Protein AF-R7V409-F1 (afdb_monomer_lite)

pLDDT: mean 75.21, std 16.92, range [37.06, 95.12]

Sequence (221 aa):
TASGPLRWECERHLTDHPLLGWDEIEDHLLKAFISTDHQDRLKEDLRRVRQKTHETLLSYNRRFREMARDAFPFPRNQEQERELITLYGKGLAKNEVAKKLASRGWPQDLEAALRATETMEASKTVYDRFDRHEAMEIGEMTRQPQPQQPSQPSLDIQRLHSHVAKLEAKLDRMQRPPPSSRKCFNCGREGHLARNCRELNRRQVHAPRAGSVNQVHNSKN

InterPro domains:
  IPR001878 Zinc finger, CCHC-type [PF00098] (182-198)
  IPR001878 Zinc finger, CCHC-type [PS50158] (182-199)
  IPR001878 Zinc finger, CCHC-type [SM00343] (183-199)
  IPR005162 Retrotransposon-derived protein PEG10, N-terminal capsid-like domain [PF03732] (22-93)
  IPR036875 Zinc finger, CCHC-type superfamily [SSF57756] (174-203)

Structure (mmCIF, N/CA/C/O backbone):
data_AF-R7V409-F1
#
_entry.id   AF-R7V409-F1
#
loop_
_atom_site.group_PDB
_atom_site.id
_atom_site.type_symbol
_atom_site.label_atom_id
_atom_site.label_alt_id
_atom_site.label_comp_id
_atom_site.label_asym_id
_atom_site.label_entity_id
_atom_site.label_seq_id
_atom_site.pdbx_PDB_ins_code
_atom_site.Cartn_x
_atom_site.Cartn_y
_atom_site.Cartn_z
_atom_site.occupancy
_atom_site.B_iso_or_equiv
_atom_site.auth_seq_id
_atom_site.auth_comp_id
_atom_site.auth_asym_id
_atom_site.auth_atom_id
_atom_site.pdbx_PDB_model_num
ATOM 1 N N . THR A 1 1 ? 38.779 -0.346 -16.136 1.00 47.31 1 THR A N 1
ATOM 2 C CA . THR A 1 1 ? 38.663 -1.043 -17.436 1.00 47.31 1 THR A CA 1
ATOM 3 C C . THR A 1 1 ? 37.506 -2.018 -17.354 1.00 47.31 1 THR A C 1
ATOM 5 O O . THR A 1 1 ? 37.694 -3.156 -16.952 1.00 47.31 1 THR A O 1
ATOM 8 N N . ALA A 1 2 ? 36.284 -1.567 -17.641 1.00 44.62 2 ALA A N 1
ATOM 9 C CA . ALA A 1 2 ? 35.158 -2.485 -17.778 1.00 44.62 2 ALA A CA 1
ATOM 10 C C . ALA A 1 2 ? 35.233 -3.077 -19.193 1.00 44.62 2 ALA A C 1
ATOM 12 O O . ALA A 1 2 ? 35.101 -2.353 -20.175 1.00 44.62 2 ALA A O 1
ATOM 13 N N . SER A 1 3 ? 35.561 -4.359 -19.309 1.00 59.62 3 SER A N 1
ATOM 14 C CA . SER A 1 3 ? 35.439 -5.119 -20.554 1.00 59.62 3 SER A CA 1
ATOM 15 C C . SER A 1 3 ? 34.355 -6.155 -20.311 1.00 59.62 3 SER A C 1
ATOM 17 O O . SER A 1 3 ? 34.492 -6.969 -19.400 1.00 59.62 3 SER A O 1
ATOM 19 N N . GLY A 1 4 ? 33.248 -6.075 -21.044 1.00 78.88 4 GLY A N 1
ATOM 20 C CA . GLY A 1 4 ? 32.127 -6.985 -20.853 1.00 78.88 4 GLY A CA 1
ATOM 21 C C . GLY A 1 4 ? 30.934 -6.686 -21.764 1.00 78.88 4 GLY A C 1
ATOM 22 O O . GLY A 1 4 ? 30.942 -5.665 -22.456 1.00 78.88 4 GLY A O 1
ATOM 23 N N . PRO A 1 5 ? 29.905 -7.555 -21.744 1.00 79.94 5 PRO A N 1
ATOM 24 C CA . PRO A 1 5 ? 28.712 -7.451 -22.591 1.00 79.94 5 PRO A CA 1
ATOM 25 C C . PRO A 1 5 ? 27.993 -6.105 -22.462 1.00 79.94 5 PRO A C 1
ATOM 27 O O . PRO A 1 5 ? 27.561 -5.543 -23.459 1.00 79.94 5 PRO A O 1
ATOM 30 N N . LEU A 1 6 ? 27.952 -5.551 -21.244 1.00 81.00 6 LEU A N 1
ATOM 31 C CA . LEU A 1 6 ? 27.378 -4.233 -20.967 1.00 81.00 6 LEU A CA 1
ATOM 32 C C . LEU A 1 6 ? 28.040 -3.131 -21.801 1.00 81.00 6 LEU A C 1
ATOM 34 O O . LEU A 1 6 ? 27.359 -2.307 -22.394 1.00 81.00 6 LEU A O 1
ATOM 38 N N . ARG A 1 7 ? 29.375 -3.131 -21.874 1.00 82.31 7 ARG A N 1
ATOM 39 C CA . ARG A 1 7 ? 30.121 -2.111 -22.615 1.00 82.31 7 ARG A CA 1
ATOM 40 C C . ARG A 1 7 ? 29.853 -2.196 -24.114 1.00 82.31 7 ARG A C 1
ATOM 42 O O . ARG A 1 7 ? 29.670 -1.162 -24.741 1.00 82.31 7 ARG A O 1
ATOM 49 N N . TRP A 1 8 ? 29.832 -3.410 -24.660 1.00 84.50 8 TRP A N 1
ATOM 50 C CA . TRP A 1 8 ? 29.534 -3.639 -26.073 1.00 84.50 8 TRP A CA 1
ATOM 51 C C . TRP A 1 8 ? 28.126 -3.177 -26.442 1.00 84.50 8 TRP A C 1
ATOM 53 O O . TRP A 1 8 ? 27.956 -2.533 -27.472 1.00 84.50 8 TRP A O 1
ATOM 63 N N . GLU A 1 9 ? 27.139 -3.457 -25.592 1.00 86.81 9 GLU A N 1
ATOM 64 C CA . GLU A 1 9 ? 25.761 -3.031 -25.834 1.00 86.81 9 GLU A CA 1
ATOM 65 C C . GLU A 1 9 ? 25.622 -1.504 -25.736 1.00 86.81 9 GLU A C 1
ATOM 67 O O . GLU A 1 9 ? 25.028 -0.896 -26.622 1.00 86.81 9 GLU A O 1
ATOM 72 N N . CYS A 1 10 ? 26.266 -0.862 -24.749 1.00 83.94 10 CYS A N 1
ATOM 73 C CA . CYS A 1 10 ? 26.331 0.601 -24.664 1.00 83.94 10 CYS A CA 1
ATOM 74 C C . CYS A 1 10 ? 26.996 1.231 -25.897 1.00 83.94 10 CYS A C 1
ATOM 76 O O . CYS A 1 10 ? 26.447 2.163 -26.477 1.00 83.94 10 CYS A O 1
ATOM 78 N N . GLU A 1 11 ? 28.183 0.752 -26.294 1.00 87.12 11 GLU A N 1
ATOM 79 C CA . GLU A 1 11 ? 28.926 1.292 -27.443 1.00 87.12 11 GLU A CA 1
ATOM 80 C C . GLU A 1 11 ? 28.138 1.098 -28.746 1.00 87.12 11 GLU A C 1
ATOM 82 O O . GLU A 1 11 ? 28.057 2.028 -29.550 1.00 87.12 11 GLU A O 1
ATOM 87 N N . ARG A 1 12 ? 27.487 -0.059 -28.930 1.00 86.44 12 ARG A N 1
ATOM 88 C CA . ARG A 1 12 ? 26.607 -0.313 -30.079 1.00 86.44 12 ARG A CA 1
ATOM 89 C C . ARG A 1 12 ? 25.419 0.644 -30.092 1.00 86.44 12 ARG A C 1
ATOM 91 O O . ARG A 1 12 ? 25.193 1.316 -31.092 1.00 86.44 12 ARG A O 1
ATOM 98 N N . HIS A 1 13 ? 24.693 0.742 -28.980 1.00 86.44 13 HIS A N 1
ATOM 99 C CA . HIS A 1 13 ? 23.474 1.543 -28.905 1.00 86.44 13 HIS A CA 1
ATOM 100 C C . HIS A 1 13 ? 23.741 3.042 -29.097 1.00 86.44 13 HIS A C 1
ATOM 102 O O . HIS A 1 13 ? 22.996 3.709 -29.813 1.00 86.44 13 HIS A O 1
ATOM 108 N N . LEU A 1 14 ? 24.847 3.548 -28.537 1.00 87.44 14 LEU A N 1
ATOM 109 C CA . LEU A 1 14 ? 25.315 4.925 -28.730 1.00 87.44 14 LEU A CA 1
ATOM 110 C C . LEU A 1 14 ? 25.799 5.204 -30.159 1.00 87.44 14 LEU A C 1
ATOM 112 O O . LEU A 1 14 ? 25.668 6.328 -30.635 1.00 87.44 14 LEU A O 1
ATOM 116 N N . THR A 1 15 ? 26.360 4.203 -30.842 1.00 88.12 15 THR A N 1
ATOM 117 C CA . THR A 1 15 ? 26.773 4.333 -32.249 1.00 88.12 15 THR A CA 1
ATOM 118 C C . THR A 1 15 ? 25.557 4.430 -33.167 1.00 88.12 15 THR A C 1
ATOM 120 O O . THR A 1 15 ? 25.533 5.271 -34.064 1.00 88.12 15 THR A O 1
ATOM 123 N N . ASP A 1 16 ? 24.536 3.612 -32.911 1.00 85.69 16 ASP A N 1
ATOM 124 C CA . ASP A 1 16 ? 23.295 3.608 -33.690 1.00 85.69 16 ASP A CA 1
ATOM 125 C C . ASP A 1 16 ? 22.425 4.846 -33.399 1.00 85.69 16 ASP A C 1
ATOM 127 O O . ASP A 1 16 ? 21.699 5.319 -34.274 1.00 85.69 16 ASP A O 1
ATOM 131 N N . HIS A 1 17 ? 22.520 5.403 -32.186 1.00 83.94 17 HIS A N 1
ATOM 132 C CA . HIS A 1 17 ? 21.707 6.534 -31.741 1.00 83.94 17 HIS A CA 1
ATOM 133 C C . HIS A 1 17 ? 22.549 7.575 -30.966 1.00 83.94 17 HIS A C 1
ATOM 135 O O . HIS A 1 17 ? 22.477 7.670 -29.738 1.00 83.94 17 HIS A O 1
ATOM 141 N N . PRO A 1 18 ? 23.326 8.417 -31.669 1.00 82.94 18 PRO A N 1
ATOM 142 C CA . PRO A 1 18 ? 24.301 9.321 -31.049 1.00 82.94 18 PRO A CA 1
ATOM 143 C C . PRO A 1 18 ? 23.699 10.522 -30.297 1.00 82.94 18 PRO A C 1
ATOM 145 O O . PRO A 1 18 ? 24.439 11.265 -29.657 1.00 82.94 18 PRO A O 1
ATOM 148 N N . LEU A 1 19 ? 22.382 10.748 -30.390 1.00 84.44 19 LEU A N 1
ATOM 149 C CA . LEU A 1 19 ? 21.684 11.890 -29.778 1.00 84.44 19 LEU A CA 1
ATOM 150 C C . LEU A 1 19 ? 20.755 11.500 -28.615 1.00 84.44 19 LEU A C 1
ATOM 152 O O . LEU A 1 19 ? 20.014 12.360 -28.141 1.00 84.44 19 LEU A O 1
ATOM 156 N N . LEU A 1 20 ? 20.763 10.237 -28.173 1.00 83.19 20 LEU A N 1
ATOM 157 C CA . LEU A 1 20 ? 19.895 9.795 -27.078 1.00 83.19 20 LEU A CA 1
ATOM 158 C C . LEU A 1 20 ? 20.283 10.443 -25.747 1.00 83.19 20 LEU A C 1
ATOM 160 O O . LEU A 1 20 ? 21.462 10.617 -25.425 1.00 83.19 20 LEU A O 1
ATOM 164 N N . GLY A 1 21 ? 19.263 10.757 -24.956 1.00 87.25 21 GLY A N 1
ATOM 165 C CA . GLY A 1 21 ? 19.417 11.159 -23.568 1.00 87.25 21 GLY A CA 1
ATOM 166 C C . GLY A 1 21 ? 19.826 9.983 -22.680 1.00 87.25 21 GLY A C 1
ATOM 167 O O . GLY A 1 21 ? 19.651 8.813 -23.023 1.00 87.25 21 GLY A O 1
ATOM 168 N N . TRP A 1 22 ? 20.349 10.298 -21.493 1.00 83.25 22 TRP A N 1
ATOM 169 C CA . TRP A 1 22 ? 20.729 9.280 -20.511 1.00 83.25 22 TRP A CA 1
ATOM 170 C C . TRP A 1 22 ? 19.557 8.362 -20.123 1.00 83.25 22 TRP A C 1
ATOM 172 O O . TRP A 1 22 ? 19.756 7.156 -20.019 1.00 83.25 22 TRP A O 1
ATOM 182 N N . ASP A 1 23 ? 18.341 8.904 -20.009 1.00 83.19 23 ASP A N 1
ATOM 183 C CA . ASP A 1 23 ? 17.139 8.139 -19.642 1.00 83.19 23 ASP A CA 1
ATOM 184 C C . ASP A 1 23 ? 16.798 7.037 -20.663 1.00 83.19 23 ASP A C 1
ATOM 186 O O . ASP A 1 23 ? 16.349 5.951 -20.301 1.00 83.19 23 ASP A O 1
ATOM 190 N N . GLU A 1 24 ? 17.040 7.289 -21.951 1.00 84.25 24 GLU A N 1
ATOM 191 C CA . GLU A 1 24 ? 16.752 6.339 -23.033 1.00 84.25 24 GLU A CA 1
ATOM 192 C C . GLU A 1 24 ? 17.802 5.223 -23.087 1.00 84.25 24 GLU A C 1
ATOM 194 O O . GLU A 1 24 ? 17.477 4.056 -23.313 1.00 84.25 24 GLU A O 1
ATOM 199 N N . ILE A 1 25 ? 19.063 5.571 -22.816 1.00 85.81 25 ILE A N 1
ATOM 200 C CA . ILE A 1 25 ? 20.158 4.606 -22.671 1.00 85.81 25 ILE A CA 1
ATOM 201 C C . ILE A 1 25 ? 19.914 3.734 -21.438 1.00 85.81 25 ILE A C 1
ATOM 203 O O . ILE A 1 25 ? 20.080 2.518 -21.504 1.0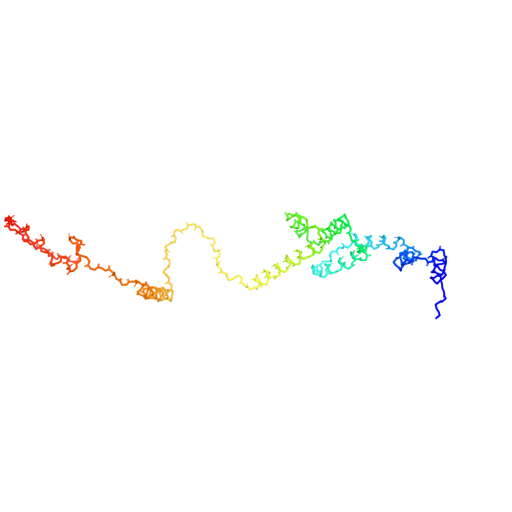0 85.81 25 ILE A O 1
ATOM 207 N N . GLU A 1 26 ? 19.492 4.331 -20.323 1.00 83.31 26 GLU A N 1
ATOM 208 C CA . GLU A 1 26 ? 19.140 3.603 -19.108 1.00 83.31 26 GLU A CA 1
ATOM 209 C C . GLU A 1 26 ? 17.996 2.616 -19.371 1.00 83.31 26 GLU A C 1
ATOM 211 O O . GLU A 1 26 ? 18.145 1.432 -19.076 1.00 83.31 26 GLU A O 1
ATOM 216 N N . ASP A 1 27 ? 16.906 3.045 -20.012 1.00 81.06 27 ASP A N 1
ATOM 217 C CA . ASP A 1 27 ? 15.786 2.168 -20.376 1.00 81.06 27 ASP A CA 1
ATOM 218 C C . ASP A 1 27 ? 16.210 1.023 -21.315 1.00 81.06 27 ASP A C 1
ATOM 220 O O . ASP A 1 27 ? 15.815 -0.130 -21.110 1.00 81.06 27 ASP A O 1
ATOM 224 N N . HIS A 1 28 ? 17.068 1.296 -22.303 1.00 83.69 28 HIS A N 1
ATOM 225 C CA . HIS A 1 28 ? 17.624 0.262 -23.176 1.00 83.69 28 HIS A CA 1
ATOM 226 C C . HIS A 1 28 ? 18.456 -0.763 -22.396 1.00 83.69 28 HIS A C 1
ATOM 228 O O . HIS A 1 28 ? 18.272 -1.967 -22.577 1.00 83.69 28 HIS A O 1
ATOM 234 N N . LEU A 1 29 ? 19.336 -0.311 -21.501 1.00 84.12 29 LEU A N 1
ATOM 235 C CA . LEU A 1 29 ? 20.173 -1.201 -20.697 1.00 84.12 29 LEU A CA 1
ATOM 236 C C . LEU A 1 29 ? 19.349 -2.006 -19.696 1.00 84.12 29 LEU A C 1
ATOM 238 O O . LEU A 1 29 ? 19.595 -3.202 -19.526 1.00 84.12 29 LEU A O 1
ATOM 242 N N . LEU A 1 30 ? 18.340 -1.390 -19.080 1.00 80.50 30 LEU A N 1
ATOM 243 C CA . LEU A 1 30 ? 17.385 -2.095 -18.238 1.00 80.50 30 LEU A CA 1
ATOM 244 C C . LEU A 1 30 ? 16.661 -3.165 -19.062 1.00 80.50 30 LEU A C 1
ATOM 246 O O . LEU A 1 30 ? 16.657 -4.314 -18.657 1.00 80.50 30 LEU A O 1
ATOM 250 N N . LYS A 1 31 ? 16.149 -2.871 -20.259 1.00 77.25 31 LYS A N 1
ATOM 251 C CA . LYS A 1 31 ? 15.492 -3.886 -21.108 1.00 77.25 31 LYS A CA 1
ATOM 252 C C . LYS A 1 31 ? 16.434 -4.987 -21.600 1.00 77.25 31 LYS A C 1
ATOM 254 O O . LYS A 1 31 ? 16.022 -6.142 -21.697 1.00 77.25 31 LYS A O 1
ATOM 259 N N . ALA A 1 32 ? 17.674 -4.641 -21.937 1.00 77.75 32 ALA A N 1
ATOM 260 C CA . ALA A 1 32 ? 18.651 -5.573 -22.494 1.00 77.75 32 ALA A CA 1
ATOM 261 C C . ALA A 1 32 ? 19.224 -6.528 -21.434 1.00 77.75 32 ALA A C 1
ATOM 263 O O . ALA A 1 32 ? 19.479 -7.695 -21.733 1.00 77.75 32 ALA A O 1
ATOM 264 N N . PHE A 1 33 ? 19.414 -6.053 -20.197 1.00 76.81 33 PHE A N 1
ATOM 265 C CA . PHE A 1 33 ? 20.077 -6.817 -19.132 1.00 76.81 33 PHE A CA 1
ATOM 266 C C . PHE A 1 33 ? 19.151 -7.227 -17.985 1.00 76.81 33 PHE A C 1
ATOM 268 O O . PHE A 1 33 ? 19.412 -8.228 -17.315 1.00 76.81 33 PHE A O 1
ATOM 275 N N . ILE A 1 34 ? 18.059 -6.503 -17.763 1.00 77.19 34 ILE A N 1
ATOM 276 C CA . ILE A 1 34 ? 17.007 -6.869 -16.819 1.00 77.19 34 ILE A CA 1
ATOM 277 C C . ILE A 1 34 ? 15.860 -7.462 -17.631 1.00 77.19 34 ILE A C 1
ATOM 279 O O . ILE A 1 34 ? 15.043 -6.761 -18.219 1.00 77.19 34 ILE A O 1
ATOM 283 N N . SER A 1 35 ? 15.816 -8.796 -17.667 1.00 70.94 35 SER A N 1
ATOM 284 C CA . SER A 1 35 ? 14.744 -9.534 -18.340 1.00 70.94 35 SER A CA 1
ATOM 285 C C . SER A 1 35 ? 13.370 -9.018 -17.901 1.00 70.94 35 SER A C 1
ATOM 287 O O . SER A 1 35 ? 13.167 -8.746 -16.715 1.00 70.94 35 SER A O 1
ATOM 289 N N . THR A 1 36 ? 12.403 -8.951 -18.821 1.00 65.69 36 THR A N 1
ATOM 290 C CA . THR A 1 36 ? 10.982 -8.718 -18.496 1.00 65.69 36 THR A CA 1
ATOM 291 C C . THR A 1 36 ? 10.502 -9.654 -17.381 1.00 65.69 36 THR A C 1
ATOM 293 O O . THR A 1 36 ? 9.755 -9.248 -16.495 1.00 65.69 36 THR A O 1
ATOM 296 N N . ASP A 1 37 ? 11.065 -10.864 -17.341 1.00 73.00 37 ASP A N 1
ATOM 297 C CA . ASP A 1 37 ? 10.871 -11.867 -16.297 1.00 73.00 37 ASP A CA 1
ATOM 298 C C . ASP A 1 37 ? 11.262 -11.379 -14.887 1.00 73.00 37 ASP A C 1
ATOM 300 O O . ASP A 1 37 ? 10.660 -11.789 -13.905 1.00 73.00 37 ASP A O 1
ATOM 304 N N . HIS A 1 38 ? 12.236 -10.474 -14.742 1.00 81.06 38 HIS A N 1
ATOM 305 C CA . HIS A 1 38 ? 12.601 -9.912 -13.438 1.00 81.06 38 HIS A CA 1
ATOM 306 C C . HIS A 1 38 ? 11.511 -8.990 -12.885 1.00 81.06 38 HIS A C 1
ATOM 308 O O . HIS A 1 38 ? 11.121 -9.133 -11.729 1.00 81.06 38 HIS A O 1
ATOM 314 N N . GLN A 1 39 ? 10.998 -8.073 -13.707 1.00 81.81 39 GLN A N 1
ATOM 315 C CA . GLN A 1 39 ? 9.907 -7.180 -13.308 1.00 81.81 39 GLN A CA 1
ATOM 316 C C . GLN A 1 39 ? 8.611 -7.958 -13.056 1.00 81.81 39 GLN A C 1
ATOM 318 O O . GLN A 1 39 ? 7.897 -7.684 -12.091 1.00 81.81 39 GLN A O 1
ATOM 323 N N . ASP A 1 40 ? 8.332 -8.977 -13.866 1.00 84.94 40 ASP A N 1
ATOM 324 C CA . ASP A 1 40 ? 7.175 -9.844 -13.654 1.00 84.94 40 ASP A CA 1
ATOM 325 C C . ASP A 1 40 ? 7.316 -10.698 -12.387 1.00 84.94 40 ASP A C 1
ATOM 327 O O . ASP A 1 40 ? 6.353 -10.803 -11.624 1.00 84.94 40 ASP A O 1
ATOM 331 N N . ARG A 1 41 ? 8.524 -11.194 -12.078 1.00 88.69 41 ARG A N 1
ATOM 332 C CA . ARG A 1 41 ? 8.829 -11.842 -10.792 1.00 88.69 41 ARG A CA 1
ATOM 333 C C . ARG A 1 41 ? 8.590 -10.912 -9.607 1.00 88.69 41 ARG A C 1
ATOM 335 O O . ARG A 1 41 ? 7.924 -11.318 -8.662 1.00 88.69 41 ARG A O 1
ATOM 342 N N . LEU A 1 42 ? 9.048 -9.659 -9.663 1.00 90.50 42 LEU A N 1
ATOM 343 C CA . LEU A 1 42 ? 8.814 -8.681 -8.590 1.00 90.50 42 LEU A CA 1
ATOM 344 C C . LEU A 1 42 ? 7.316 -8.419 -8.363 1.00 90.50 42 LEU A C 1
ATOM 346 O O . LEU A 1 42 ? 6.853 -8.361 -7.221 1.00 90.50 42 LEU A O 1
ATOM 350 N N . LYS A 1 43 ? 6.533 -8.302 -9.443 1.00 91.38 43 LYS A N 1
ATOM 351 C CA . LYS A 1 43 ? 5.069 -8.162 -9.361 1.00 91.38 43 LYS A CA 1
ATOM 352 C C . LYS A 1 43 ? 4.411 -9.413 -8.790 1.00 91.38 43 LYS A C 1
ATOM 354 O O . LYS A 1 43 ? 3.475 -9.311 -7.996 1.00 91.38 43 LYS A O 1
ATOM 359 N N . GLU A 1 44 ? 4.870 -10.595 -9.184 1.00 92.25 44 GLU A N 1
ATOM 360 C CA . GLU A 1 44 ? 4.359 -11.855 -8.657 1.00 92.25 44 GLU A CA 1
ATOM 361 C C . GLU A 1 44 ? 4.685 -12.027 -7.168 1.00 92.25 44 GLU A C 1
ATOM 363 O O . GLU A 1 44 ? 3.805 -12.399 -6.385 1.00 92.25 44 GLU A O 1
ATOM 368 N N . ASP A 1 45 ? 5.897 -11.668 -6.755 1.00 92.50 45 ASP A N 1
ATOM 369 C CA . ASP A 1 45 ? 6.301 -11.645 -5.355 1.00 92.50 45 ASP A CA 1
ATOM 370 C C . ASP A 1 45 ? 5.403 -10.699 -4.557 1.00 92.50 45 ASP A C 1
ATOM 372 O O . ASP A 1 45 ? 4.853 -11.105 -3.533 1.00 92.50 45 ASP A O 1
ATOM 376 N N . LEU A 1 46 ? 5.147 -9.485 -5.061 1.00 94.69 46 LEU A N 1
ATOM 377 C CA . LEU A 1 46 ? 4.233 -8.530 -4.429 1.00 94.69 46 LEU A CA 1
ATOM 378 C C . LEU A 1 46 ? 2.811 -9.092 -4.270 1.00 94.69 46 LEU A C 1
ATOM 380 O O . LEU A 1 46 ? 2.192 -8.911 -3.221 1.00 94.69 46 LEU A O 1
ATOM 384 N N . ARG A 1 47 ? 2.295 -9.826 -5.264 1.00 93.00 47 ARG A N 1
ATOM 385 C CA . ARG A 1 47 ? 0.973 -10.480 -5.182 1.00 93.00 47 ARG A CA 1
ATOM 386 C C . ARG A 1 47 ? 0.910 -11.568 -4.109 1.00 93.00 47 ARG A C 1
ATOM 388 O O . ARG A 1 47 ? -0.167 -11.841 -3.579 1.00 93.00 47 ARG A O 1
ATOM 395 N N . ARG A 1 48 ? 2.045 -12.191 -3.788 1.00 93.56 48 ARG A N 1
ATOM 396 C CA . ARG A 1 48 ? 2.167 -13.251 -2.775 1.00 93.56 48 ARG A CA 1
ATOM 397 C C . ARG A 1 48 ? 2.446 -12.709 -1.371 1.00 93.56 48 ARG A C 1
ATOM 399 O O . ARG A 1 48 ? 2.365 -13.469 -0.404 1.00 93.56 48 ARG A O 1
ATOM 406 N N . VAL A 1 49 ? 2.740 -11.416 -1.226 1.00 93.06 49 VAL A N 1
ATOM 407 C CA . VAL A 1 49 ? 3.015 -10.791 0.072 1.00 93.06 49 VAL A CA 1
ATOM 408 C C . VAL A 1 49 ? 1.780 -10.821 0.967 1.00 93.06 49 VAL A C 1
ATOM 410 O O . VAL A 1 49 ? 0.724 -10.276 0.653 1.00 93.06 49 VAL A O 1
ATOM 413 N N . ARG A 1 50 ? 1.946 -11.410 2.151 1.00 93.00 50 ARG A N 1
ATOM 414 C CA . ARG A 1 50 ? 0.950 -11.408 3.227 1.00 93.00 50 ARG A CA 1
ATOM 415 C C . ARG A 1 50 ? 1.600 -10.991 4.543 1.00 93.00 50 ARG A C 1
ATOM 417 O O . ARG A 1 50 ? 2.795 -11.226 4.754 1.00 93.00 50 ARG A O 1
ATOM 424 N N . GLN A 1 51 ? 0.810 -10.388 5.425 1.00 93.69 51 GLN A N 1
ATOM 425 C CA . GLN A 1 51 ? 1.215 -10.069 6.789 1.00 93.69 51 GLN A CA 1
ATOM 426 C C . GLN A 1 51 ? 1.432 -11.365 7.581 1.00 93.69 51 GLN A C 1
ATOM 428 O O . GLN A 1 51 ? 0.581 -12.258 7.575 1.00 93.69 51 GLN A O 1
ATOM 433 N N . LYS A 1 52 ? 2.575 -11.474 8.270 1.00 90.56 52 LYS A N 1
ATOM 434 C CA . LYS A 1 52 ? 2.888 -12.629 9.129 1.00 90.56 52 LYS A CA 1
ATOM 435 C C . LYS A 1 52 ? 2.143 -12.533 10.470 1.00 90.56 52 LYS A C 1
ATOM 437 O O . LYS A 1 52 ? 1.802 -11.445 10.920 1.00 90.56 52 LYS A O 1
ATOM 442 N N . THR A 1 53 ? 1.932 -13.664 11.147 1.00 84.81 53 THR A N 1
ATOM 443 C CA . THR A 1 53 ? 1.155 -13.747 12.405 1.00 84.81 53 THR A CA 1
ATOM 444 C C . THR A 1 53 ? 1.715 -12.897 13.551 1.00 84.81 53 THR A C 1
ATOM 446 O O . THR A 1 53 ? 0.944 -12.351 14.334 1.00 84.81 53 THR A O 1
ATOM 449 N N . HIS A 1 54 ? 3.041 -12.759 13.634 1.00 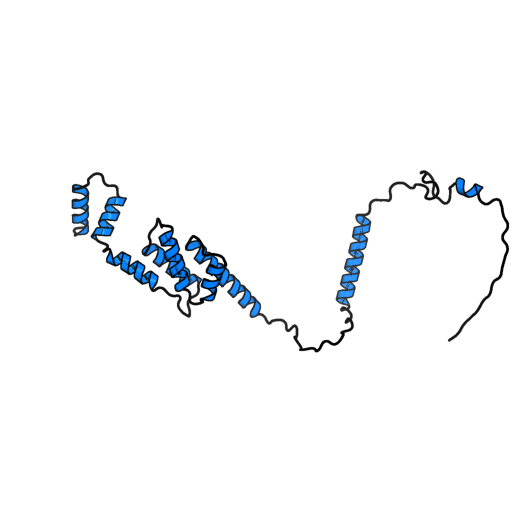85.56 54 HIS A N 1
ATOM 450 C CA . HIS A 1 54 ? 3.743 -11.998 14.679 1.00 85.56 54 HIS A CA 1
ATOM 451 C C . HIS A 1 54 ? 4.305 -10.658 14.181 1.00 85.56 54 HIS A C 1
ATOM 453 O O . HIS A 1 54 ? 5.148 -10.055 14.838 1.00 85.56 54 HIS A O 1
ATOM 459 N N . GLU A 1 55 ? 3.878 -10.197 13.005 1.00 89.25 55 GLU A N 1
ATOM 460 C CA . GLU A 1 55 ? 4.357 -8.952 12.409 1.00 89.25 55 GLU A CA 1
ATOM 461 C C . GLU A 1 55 ? 3.396 -7.789 12.701 1.00 89.25 55 GLU A C 1
ATOM 463 O O . GLU A 1 55 ? 2.186 -7.895 12.482 1.00 89.25 55 GLU A O 1
ATOM 468 N N . THR A 1 56 ? 3.940 -6.662 13.172 1.00 89.38 56 THR A N 1
ATOM 469 C CA . THR A 1 56 ? 3.181 -5.414 13.364 1.00 89.38 56 THR A CA 1
ATOM 470 C C . THR A 1 56 ? 2.715 -4.854 12.021 1.00 89.38 56 THR A C 1
ATOM 472 O O . THR A 1 56 ? 3.377 -5.075 11.001 1.00 89.38 56 THR A O 1
ATOM 475 N N . LEU A 1 57 ? 1.600 -4.112 11.986 1.00 88.62 57 LEU A N 1
ATOM 476 C CA . LEU A 1 57 ? 1.151 -3.515 10.721 1.00 88.62 57 LEU A CA 1
ATOM 477 C C . LEU A 1 57 ? 2.203 -2.548 10.173 1.00 88.62 57 LEU A C 1
ATOM 479 O O . LEU A 1 57 ? 2.458 -2.571 8.977 1.00 88.62 57 LEU A O 1
ATOM 483 N N . LEU A 1 58 ? 2.902 -1.799 11.031 1.00 89.50 58 LEU A N 1
ATOM 484 C CA . LEU A 1 58 ? 3.995 -0.918 10.605 1.00 89.50 58 LEU A CA 1
ATOM 485 C C . LEU A 1 58 ? 5.136 -1.655 9.864 1.00 89.50 58 LEU A C 1
ATOM 487 O O . LEU A 1 58 ? 5.601 -1.192 8.821 1.00 89.50 58 LEU A O 1
ATOM 491 N N . SER A 1 59 ? 5.583 -2.815 10.364 1.00 91.56 59 SER A N 1
ATOM 492 C CA . SER A 1 59 ? 6.617 -3.629 9.696 1.00 91.56 59 SER A CA 1
ATOM 493 C C . SER A 1 59 ? 6.129 -4.156 8.346 1.00 91.56 59 SER A C 1
ATOM 495 O O . SER A 1 59 ? 6.840 -4.068 7.340 1.00 91.56 59 SER A O 1
ATOM 497 N N . TYR A 1 60 ? 4.890 -4.651 8.314 1.00 93.62 60 TYR A N 1
ATOM 498 C CA . TYR A 1 60 ? 4.248 -5.112 7.089 1.00 93.62 60 TYR A CA 1
ATOM 499 C C . TYR A 1 60 ? 4.111 -3.985 6.054 1.00 93.62 60 TYR A C 1
ATOM 501 O O . TYR A 1 60 ? 4.488 -4.175 4.899 1.00 93.62 60 TYR A O 1
ATOM 509 N N . ASN A 1 61 ? 3.654 -2.803 6.472 1.00 93.56 61 ASN A N 1
ATOM 510 C CA . ASN A 1 61 ? 3.509 -1.616 5.632 1.00 93.56 61 ASN A CA 1
ATOM 511 C C . ASN A 1 61 ? 4.842 -1.207 5.009 1.00 93.56 61 ASN A C 1
ATOM 513 O O . ASN A 1 61 ? 4.905 -0.968 3.804 1.00 93.56 61 ASN A O 1
ATOM 517 N N . ARG A 1 62 ? 5.924 -1.188 5.799 1.00 92.94 62 ARG A N 1
ATOM 518 C CA . ARG A 1 62 ? 7.262 -0.860 5.296 1.00 92.94 62 ARG A CA 1
ATOM 519 C C . ARG A 1 62 ? 7.708 -1.832 4.203 1.00 92.94 62 ARG A C 1
ATOM 521 O O . ARG A 1 62 ? 8.113 -1.384 3.133 1.00 92.94 62 ARG A O 1
ATOM 528 N N . ARG A 1 63 ? 7.589 -3.141 4.448 1.00 94.06 63 ARG A N 1
ATOM 529 C CA . ARG A 1 63 ? 7.932 -4.184 3.465 1.00 94.06 63 ARG A CA 1
ATOM 530 C C . ARG A 1 63 ? 7.080 -4.090 2.208 1.00 94.06 63 ARG A C 1
ATOM 532 O O . ARG A 1 63 ? 7.611 -4.148 1.105 1.00 94.06 63 ARG A O 1
ATOM 539 N N . PHE A 1 64 ? 5.767 -3.942 2.372 1.00 95.12 64 PHE A N 1
ATOM 540 C CA . PHE A 1 64 ? 4.845 -3.825 1.248 1.00 95.12 64 PHE A CA 1
ATOM 541 C C . PHE A 1 64 ? 5.189 -2.605 0.389 1.00 95.12 64 PHE A C 1
ATOM 543 O O . PHE A 1 64 ? 5.235 -2.709 -0.831 1.00 95.12 64 PHE A O 1
ATOM 550 N N . ARG A 1 65 ? 5.501 -1.466 1.019 1.00 93.81 65 ARG A N 1
ATOM 551 C CA . ARG A 1 65 ? 5.897 -0.236 0.327 1.00 93.81 65 ARG A CA 1
ATOM 552 C C . ARG A 1 65 ? 7.204 -0.393 -0.449 1.00 93.81 65 ARG A C 1
ATOM 554 O O . ARG A 1 65 ? 7.284 0.071 -1.583 1.00 93.81 65 ARG A O 1
ATOM 561 N N . GLU A 1 66 ? 8.210 -1.030 0.149 1.00 92.75 66 GLU A N 1
ATOM 562 C CA . GLU A 1 66 ? 9.494 -1.311 -0.508 1.00 92.75 66 GLU A CA 1
ATOM 563 C C . GLU A 1 66 ? 9.283 -2.209 -1.739 1.00 92.75 66 GLU A C 1
ATOM 565 O O . GLU A 1 66 ? 9.648 -1.822 -2.845 1.00 92.75 66 GLU A O 1
ATOM 570 N N . MET A 1 67 ? 8.561 -3.323 -1.592 1.00 93.19 67 MET A N 1
ATOM 571 C CA . MET A 1 67 ? 8.261 -4.219 -2.716 1.00 93.19 67 MET A CA 1
ATOM 572 C C . MET A 1 67 ? 7.385 -3.561 -3.794 1.00 93.19 67 MET A C 1
ATOM 574 O O . MET A 1 67 ? 7.590 -3.788 -4.982 1.00 93.19 67 MET A O 1
ATOM 578 N N . ALA A 1 68 ? 6.430 -2.710 -3.405 1.00 93.88 68 ALA A N 1
ATOM 579 C CA . ALA A 1 68 ? 5.602 -1.953 -4.341 1.00 93.88 68 ALA A CA 1
ATOM 580 C C . ALA A 1 68 ? 6.415 -0.939 -5.155 1.00 93.88 68 ALA A C 1
ATOM 582 O O . ALA A 1 68 ? 6.095 -0.686 -6.313 1.00 93.88 68 ALA A O 1
ATOM 583 N N . ARG A 1 69 ? 7.450 -0.331 -4.562 1.00 91.75 69 ARG A N 1
ATOM 584 C CA . ARG A 1 69 ? 8.368 0.570 -5.272 1.00 91.75 69 ARG A CA 1
ATOM 585 C C . ARG A 1 69 ? 9.172 -0.177 -6.326 1.00 91.75 69 ARG A C 1
ATOM 587 O O . ARG A 1 69 ? 9.315 0.334 -7.429 1.00 91.75 69 ARG A O 1
ATOM 594 N N . ASP A 1 70 ? 9.650 -1.365 -5.990 1.00 89.81 70 ASP A N 1
ATOM 595 C CA . ASP A 1 70 ? 10.521 -2.122 -6.882 1.00 89.81 70 ASP A CA 1
ATOM 596 C C . ASP A 1 70 ? 9.717 -2.796 -8.020 1.00 89.81 70 ASP A C 1
ATOM 598 O O . ASP A 1 70 ? 10.188 -2.854 -9.154 1.00 89.81 70 ASP A O 1
ATOM 602 N N . ALA A 1 71 ? 8.478 -3.234 -7.750 1.00 90.25 71 ALA A N 1
ATOM 603 C CA . ALA A 1 71 ? 7.575 -3.834 -8.745 1.00 90.25 71 ALA A CA 1
ATOM 604 C C . ALA A 1 71 ? 6.831 -2.813 -9.632 1.00 90.25 71 ALA A C 1
ATOM 606 O O . ALA A 1 71 ? 6.468 -3.116 -10.770 1.00 90.25 71 ALA A O 1
ATOM 607 N N . PHE A 1 72 ? 6.557 -1.620 -9.098 1.00 88.94 72 PHE A N 1
ATOM 608 C CA . PHE A 1 72 ? 5.911 -0.513 -9.804 1.00 88.94 72 PHE A CA 1
ATOM 609 C C . PHE A 1 72 ? 6.705 0.779 -9.550 1.00 88.94 72 PHE A C 1
ATOM 611 O O . PHE A 1 72 ? 6.360 1.545 -8.630 1.00 88.94 72 PHE A O 1
ATOM 618 N N . PRO A 1 73 ? 7.779 1.013 -10.332 1.00 86.75 73 PRO A N 1
ATOM 619 C CA . PRO A 1 73 ? 8.573 2.233 -10.240 1.00 86.75 73 PRO A CA 1
ATOM 620 C C . PRO A 1 73 ? 7.736 3.470 -10.594 1.00 86.75 73 PRO A C 1
ATOM 622 O O . PRO A 1 73 ? 6.719 3.381 -11.280 1.00 86.75 73 PRO A O 1
ATOM 625 N N . PHE A 1 74 ? 8.145 4.632 -10.083 1.00 84.19 74 PHE A N 1
ATOM 626 C CA . PHE A 1 74 ? 7.484 5.902 -10.389 1.00 84.19 74 PHE A CA 1
ATOM 627 C C . PHE A 1 74 ? 7.867 6.401 -11.792 1.00 84.19 74 PHE A C 1
ATOM 629 O O . PHE A 1 74 ? 9.009 6.193 -12.198 1.00 84.19 74 PHE A O 1
ATOM 636 N N . PRO A 1 75 ? 6.969 7.114 -12.501 1.00 86.81 75 PRO A N 1
ATOM 637 C CA . PRO A 1 75 ? 5.616 7.523 -12.099 1.00 86.81 75 PRO A CA 1
ATOM 638 C C . PRO A 1 75 ? 4.582 6.387 -12.195 1.00 86.81 75 PRO A C 1
ATOM 640 O O . PRO A 1 75 ? 4.672 5.524 -13.062 1.00 86.81 75 PRO A O 1
ATOM 643 N N . ARG A 1 76 ? 3.579 6.403 -11.307 1.00 86.88 76 ARG A N 1
ATOM 644 C CA . ARG A 1 76 ? 2.521 5.380 -11.256 1.00 86.88 76 ARG A CA 1
ATOM 645 C C . ARG A 1 76 ? 1.221 5.883 -11.872 1.00 86.88 76 ARG A C 1
ATOM 647 O O . ARG A 1 76 ? 0.807 7.014 -11.633 1.00 86.88 76 ARG A O 1
ATOM 654 N N . ASN A 1 77 ? 0.552 5.009 -12.615 1.00 91.06 77 ASN A N 1
ATOM 655 C CA . ASN A 1 77 ? -0.785 5.248 -13.150 1.00 91.06 77 ASN A CA 1
ATOM 656 C C . ASN A 1 77 ? -1.864 4.959 -12.098 1.00 91.06 77 ASN A C 1
ATOM 658 O O . ASN A 1 77 ? -1.682 4.111 -11.226 1.00 91.06 77 ASN A O 1
ATOM 662 N N . GLN A 1 78 ? -3.042 5.572 -12.248 1.00 89.00 78 GLN A N 1
ATOM 663 C CA . GLN A 1 78 ? -4.175 5.352 -11.338 1.00 89.00 78 GLN A CA 1
ATOM 664 C C . GLN A 1 78 ? -4.576 3.871 -11.238 1.00 89.00 78 GLN A C 1
ATOM 666 O O . GLN A 1 78 ? -4.916 3.393 -10.161 1.00 89.00 78 GLN A O 1
ATOM 671 N N . GLU A 1 79 ? -4.500 3.119 -12.338 1.00 89.62 79 GLU A N 1
ATOM 672 C CA . GLU A 1 79 ? -4.806 1.685 -12.320 1.00 89.62 79 GLU A CA 1
ATOM 673 C C . GLU A 1 79 ? -3.766 0.878 -11.526 1.00 89.62 79 GLU A C 1
ATOM 675 O O . GLU A 1 79 ? -4.130 -0.028 -10.780 1.00 89.62 79 GLU A O 1
ATOM 680 N N . GLN A 1 80 ? -2.484 1.257 -11.603 1.00 90.25 80 GLN A N 1
ATOM 681 C CA . GLN A 1 80 ? -1.424 0.631 -10.807 1.00 90.25 80 GLN A CA 1
ATOM 682 C C . GLN A 1 80 ? -1.612 0.938 -9.317 1.00 90.25 80 GLN A C 1
ATOM 684 O O . GLN A 1 80 ? -1.462 0.047 -8.485 1.00 90.25 80 GLN A O 1
ATOM 689 N N . GLU A 1 81 ? -2.003 2.166 -8.964 1.00 90.62 81 GLU A N 1
ATOM 690 C CA . GLU A 1 81 ? -2.323 2.507 -7.573 1.00 90.62 81 GLU A CA 1
ATOM 691 C C . GLU A 1 81 ? -3.518 1.702 -7.055 1.00 90.62 81 GLU A C 1
ATOM 693 O O . GLU A 1 81 ? -3.462 1.138 -5.962 1.00 90.62 81 GLU A O 1
ATOM 698 N N . ARG A 1 82 ? -4.569 1.540 -7.866 1.00 89.56 82 ARG A N 1
ATOM 699 C CA . ARG A 1 82 ? -5.722 0.696 -7.519 1.00 89.56 82 ARG A CA 1
ATOM 700 C C . ARG A 1 82 ? -5.344 -0.776 -7.354 1.00 89.56 82 ARG A C 1
ATOM 702 O O . ARG A 1 82 ? -5.843 -1.422 -6.424 1.00 89.56 82 ARG A O 1
ATOM 709 N N . GLU A 1 83 ? -4.465 -1.308 -8.206 1.00 90.62 83 GLU A N 1
ATOM 710 C CA . GLU A 1 83 ? -3.934 -2.670 -8.064 1.00 90.62 83 GLU A CA 1
ATOM 711 C C . GLU A 1 83 ? -3.174 -2.807 -6.737 1.00 90.62 83 GLU A C 1
ATOM 713 O O . GLU A 1 83 ? -3.490 -3.695 -5.943 1.00 90.62 83 GLU A O 1
ATOM 718 N N . LEU A 1 84 ? -2.251 -1.888 -6.438 1.00 93.12 84 LEU A N 1
ATOM 719 C CA . LEU A 1 84 ? -1.468 -1.871 -5.197 1.00 93.12 84 LEU A CA 1
ATOM 720 C C . LEU A 1 84 ? -2.349 -1.842 -3.948 1.00 93.12 84 LEU A C 1
ATOM 722 O O . LEU A 1 84 ? -2.143 -2.617 -3.014 1.00 93.12 84 LEU A O 1
ATOM 726 N N . ILE A 1 85 ? -3.363 -0.986 -3.950 1.00 90.88 85 ILE A N 1
ATOM 727 C CA . ILE A 1 85 ? -4.323 -0.842 -2.857 1.00 90.88 85 ILE A CA 1
ATOM 728 C C . ILE A 1 85 ? -5.128 -2.137 -2.664 1.00 90.88 85 ILE A C 1
ATOM 730 O O . ILE A 1 85 ? -5.315 -2.610 -1.538 1.00 90.88 85 ILE A O 1
ATOM 734 N N . THR A 1 86 ? -5.545 -2.766 -3.763 1.00 90.25 86 THR A N 1
ATOM 735 C CA . THR A 1 86 ? -6.260 -4.047 -3.732 1.00 90.25 86 THR A CA 1
ATOM 736 C C . THR A 1 86 ? -5.381 -5.172 -3.182 1.00 90.25 86 THR A C 1
ATOM 738 O O . THR A 1 86 ? -5.839 -5.972 -2.361 1.00 90.25 86 THR A O 1
ATOM 741 N N . LEU A 1 87 ? -4.119 -5.249 -3.615 1.00 92.12 87 LEU A N 1
ATOM 742 C CA . LEU A 1 87 ? -3.154 -6.241 -3.132 1.00 92.12 87 LEU A CA 1
ATOM 743 C C . LEU A 1 87 ? -2.847 -6.041 -1.647 1.00 92.12 87 LEU A C 1
ATOM 745 O O . LEU A 1 87 ? -2.847 -7.011 -0.889 1.00 92.12 87 LEU A O 1
ATOM 749 N N . TYR A 1 88 ? -2.686 -4.789 -1.219 1.00 92.62 88 TYR A N 1
ATOM 750 C CA . TYR A 1 88 ? -2.471 -4.434 0.176 1.00 92.62 88 TYR A CA 1
ATOM 751 C C . TYR A 1 88 ? -3.615 -4.931 1.068 1.00 92.62 88 TYR A C 1
ATOM 753 O O . TYR A 1 88 ? -3.388 -5.664 2.030 1.00 92.62 88 TYR A O 1
ATOM 761 N N . GLY A 1 89 ? -4.866 -4.630 0.706 1.00 89.88 89 GLY A N 1
ATOM 762 C CA . GLY A 1 89 ? -6.026 -5.088 1.474 1.00 89.88 89 GLY A CA 1
ATOM 763 C C . GLY A 1 89 ? -6.164 -6.614 1.538 1.00 89.88 89 GLY A C 1
ATOM 764 O O . GLY A 1 89 ? -6.559 -7.145 2.575 1.00 89.88 89 GLY A O 1
ATOM 765 N N . LYS A 1 90 ? -5.798 -7.331 0.465 1.00 89.94 90 LYS A N 1
ATOM 766 C CA . LYS A 1 90 ? -5.777 -8.808 0.429 1.00 89.94 90 LYS A CA 1
ATOM 767 C C . LYS A 1 90 ? -4.676 -9.414 1.306 1.00 89.94 90 LYS A C 1
ATOM 769 O O . LYS A 1 90 ? -4.838 -10.538 1.788 1.00 89.94 90 LYS A O 1
ATOM 774 N N . GLY A 1 91 ? -3.562 -8.704 1.478 1.00 90.50 91 GLY A N 1
ATOM 775 C CA . GLY A 1 91 ? -2.398 -9.167 2.229 1.00 90.50 91 GLY A CA 1
ATOM 776 C C . GLY A 1 91 ? -2.484 -8.949 3.745 1.00 90.50 91 GLY A C 1
ATOM 777 O O . GLY A 1 91 ? -1.730 -9.588 4.480 1.00 90.50 91 GLY A O 1
ATOM 778 N N . LEU A 1 92 ? -3.409 -8.115 4.231 1.00 90.88 92 LEU A N 1
ATOM 779 C CA . LEU A 1 92 ? -3.615 -7.865 5.663 1.00 90.88 92 LEU A CA 1
ATOM 780 C C . LEU A 1 92 ? -4.097 -9.119 6.412 1.00 90.88 92 LEU A C 1
ATOM 782 O O . LEU A 1 92 ? -5.014 -9.814 5.973 1.00 90.88 92 LEU A O 1
ATOM 786 N N . ALA A 1 93 ? -3.532 -9.381 7.596 1.00 85.19 93 ALA A N 1
ATOM 787 C CA . ALA A 1 93 ? -3.903 -10.546 8.406 1.00 85.19 93 ALA A CA 1
ATOM 788 C C . ALA A 1 93 ? -5.315 -10.415 9.000 1.00 85.19 93 ALA A C 1
ATOM 790 O O . ALA A 1 93 ? -6.044 -11.397 9.133 1.00 85.19 93 ALA A O 1
ATOM 791 N N . LYS A 1 94 ? -5.716 -9.189 9.362 1.00 82.06 94 LYS A N 1
ATOM 792 C CA . LYS A 1 94 ? -7.033 -8.887 9.935 1.00 82.06 94 LYS A CA 1
ATOM 793 C C . LYS A 1 94 ? -7.937 -8.295 8.862 1.00 82.06 94 LYS A C 1
ATOM 795 O O . LYS A 1 94 ? -7.828 -7.114 8.535 1.00 82.06 94 LYS A O 1
ATOM 800 N N . ASN A 1 95 ? -8.887 -9.098 8.387 1.00 80.94 95 ASN A N 1
ATOM 801 C CA . ASN A 1 95 ? -9.864 -8.683 7.376 1.00 80.94 95 ASN A CA 1
ATOM 802 C C . ASN A 1 95 ? -10.687 -7.453 7.823 1.00 80.94 95 ASN A C 1
ATOM 804 O O . ASN A 1 95 ? -11.068 -6.628 7.005 1.00 80.94 95 ASN A O 1
ATOM 808 N N . GLU A 1 96 ? -10.868 -7.255 9.131 1.00 80.38 96 GLU A N 1
ATOM 809 C CA . GLU A 1 96 ? -11.552 -6.080 9.690 1.00 80.38 96 GLU A CA 1
ATOM 810 C C . GLU A 1 96 ? -10.900 -4.742 9.318 1.00 80.38 96 GLU A C 1
ATOM 812 O O . GLU A 1 96 ? -11.601 -3.748 9.142 1.00 80.38 96 GLU A O 1
ATOM 817 N N . VAL A 1 97 ? -9.574 -4.693 9.160 1.00 83.06 97 VAL A N 1
ATOM 818 C CA . VAL A 1 97 ? -8.880 -3.463 8.743 1.00 83.06 97 VAL A CA 1
ATOM 819 C C . VAL A 1 97 ? -9.171 -3.168 7.270 1.00 83.06 97 VAL A C 1
ATOM 821 O O . VAL A 1 97 ? -9.525 -2.042 6.928 1.00 83.06 97 VAL A O 1
ATOM 824 N N . ALA A 1 98 ? -9.122 -4.195 6.416 1.00 82.25 98 ALA A N 1
ATOM 825 C CA . ALA A 1 98 ? -9.477 -4.082 5.003 1.00 82.25 98 ALA A CA 1
ATOM 826 C C . ALA A 1 98 ? -10.954 -3.692 4.808 1.00 82.25 98 ALA A C 1
ATOM 828 O O . ALA A 1 98 ? -11.259 -2.807 4.012 1.00 82.25 98 ALA A O 1
ATOM 829 N N . LYS A 1 99 ? -11.874 -4.278 5.589 1.00 81.88 99 LYS A N 1
ATOM 830 C CA . LYS A 1 99 ? -13.295 -3.895 5.589 1.00 81.88 99 LYS A CA 1
ATOM 831 C C . LYS A 1 99 ? -13.493 -2.448 6.027 1.00 81.88 99 LYS A C 1
ATOM 833 O O . LYS A 1 99 ? -14.220 -1.724 5.365 1.00 81.88 99 LYS A O 1
ATOM 838 N N . LYS A 1 100 ? -12.833 -1.996 7.102 1.00 80.88 100 LYS A N 1
ATOM 839 C CA . LYS A 1 100 ? -12.935 -0.603 7.578 1.00 80.88 100 LYS A CA 1
ATOM 840 C C . LYS A 1 100 ? -12.432 0.408 6.549 1.00 80.88 100 LYS A C 1
ATOM 842 O O . LYS A 1 100 ? -13.025 1.477 6.427 1.00 80.88 100 LYS A O 1
ATOM 847 N N . LEU A 1 101 ? -11.375 0.069 5.810 1.00 82.12 101 LEU A N 1
ATOM 848 C CA . LEU A 1 101 ? -10.908 0.860 4.670 1.00 82.12 101 LEU A CA 1
ATOM 849 C C . LEU A 1 101 ? -11.955 0.891 3.552 1.00 82.12 101 LEU A C 1
ATOM 851 O O . LEU A 1 101 ? -12.292 1.967 3.072 1.00 82.12 101 LEU A O 1
ATOM 855 N N . ALA A 1 102 ? -12.528 -0.260 3.196 1.00 81.06 102 ALA A N 1
ATOM 856 C CA . ALA A 1 102 ? -13.568 -0.337 2.173 1.00 81.06 102 ALA A CA 1
ATOM 857 C C . ALA A 1 102 ? -14.831 0.461 2.554 1.00 81.06 102 ALA A C 1
ATOM 859 O O . ALA A 1 102 ? -15.358 1.199 1.726 1.00 81.06 102 ALA A O 1
ATOM 860 N N . SER A 1 103 ? -15.285 0.375 3.811 1.00 79.31 103 SER A N 1
ATOM 861 C CA . SER A 1 103 ? -16.476 1.080 4.309 1.00 79.31 103 SER A CA 1
ATOM 862 C C . SER A 1 103 ? -16.308 2.599 4.364 1.00 79.31 103 SER A C 1
ATOM 864 O O . SER A 1 103 ? -17.281 3.323 4.186 1.00 79.31 103 SER A O 1
ATOM 866 N N . ARG A 1 104 ? -15.089 3.097 4.614 1.00 76.75 104 ARG A N 1
ATOM 867 C CA . ARG A 1 104 ? -14.767 4.536 4.565 1.00 76.75 104 ARG A CA 1
ATOM 868 C C . ARG A 1 104 ? -14.587 5.071 3.138 1.00 76.75 104 ARG A C 1
ATOM 870 O O . ARG A 1 104 ? -14.427 6.277 2.975 1.00 76.75 104 ARG A O 1
ATOM 877 N N . GLY A 1 105 ? -14.643 4.195 2.135 1.00 76.75 105 GLY A N 1
ATOM 878 C CA . GLY A 1 105 ? -14.230 4.479 0.769 1.00 76.75 105 GLY A CA 1
ATOM 879 C C . GLY A 1 105 ? -12.746 4.174 0.596 1.00 76.75 105 GLY A C 1
ATOM 880 O O . GLY A 1 105 ? -11.908 4.626 1.379 1.00 76.75 105 GLY A O 1
ATOM 881 N N . TRP A 1 106 ? -12.424 3.386 -0.431 1.00 75.75 106 TRP A N 1
ATOM 882 C CA . TRP A 1 106 ? -11.036 3.050 -0.721 1.00 75.75 106 TRP A CA 1
ATOM 883 C C . TRP A 1 106 ? -10.244 4.325 -1.045 1.00 75.75 106 TRP A C 1
ATOM 885 O O . TRP A 1 106 ? -10.712 5.143 -1.843 1.00 75.75 106 TRP A O 1
ATOM 895 N N . PRO A 1 107 ? -9.067 4.513 -0.426 1.00 83.69 107 PRO A N 1
ATOM 896 C CA . PRO A 1 107 ? -8.213 5.655 -0.715 1.00 83.69 107 PRO A CA 1
ATOM 897 C C . PRO A 1 107 ? -7.784 5.651 -2.186 1.00 83.69 107 PRO A C 1
ATOM 899 O O . PRO A 1 107 ? -7.771 4.609 -2.836 1.00 83.69 107 PRO A O 1
ATOM 902 N N . GLN A 1 108 ? -7.445 6.830 -2.708 1.00 83.81 108 GLN A N 1
ATOM 903 C CA . GLN A 1 108 ? -6.979 6.974 -4.092 1.00 83.81 108 GLN A CA 1
ATOM 904 C C . GLN A 1 108 ? -5.510 6.571 -4.264 1.00 83.81 108 GLN A C 1
ATOM 906 O O . GLN A 1 108 ? -5.128 6.216 -5.370 1.00 83.81 108 GLN A O 1
ATOM 911 N N . ASP A 1 109 ? -4.742 6.593 -3.170 1.00 89.44 109 ASP A N 1
ATOM 912 C CA . ASP A 1 109 ? -3.295 6.370 -3.131 1.00 89.44 109 ASP A CA 1
ATOM 913 C C . ASP A 1 109 ? -2.939 5.284 -2.101 1.00 89.44 109 ASP A C 1
ATOM 915 O O . ASP A 1 109 ? -3.550 5.183 -1.024 1.00 89.44 109 ASP A O 1
ATOM 919 N N . LEU A 1 110 ? -1.929 4.476 -2.432 1.00 88.69 110 LEU A N 1
ATOM 920 C CA . LEU A 1 110 ? -1.351 3.474 -1.544 1.00 88.69 110 LEU A CA 1
ATOM 921 C C . LEU A 1 110 ? -0.872 4.107 -0.235 1.00 88.69 110 LEU A C 1
ATOM 923 O O . LEU A 1 110 ? -1.150 3.572 0.836 1.00 88.69 110 LEU A O 1
ATOM 927 N N . GLU A 1 111 ? -0.195 5.254 -0.286 1.00 90.25 111 GLU A N 1
ATOM 928 C CA . GLU A 1 111 ? 0.354 5.877 0.921 1.00 90.25 111 GLU A CA 1
ATOM 929 C C . GLU A 1 111 ? -0.768 6.339 1.869 1.00 90.25 111 GLU A C 1
ATOM 931 O O . GLU A 1 111 ? -0.663 6.232 3.094 1.00 90.25 111 GLU A O 1
ATOM 936 N N . ALA A 1 112 ? -1.897 6.789 1.315 1.00 89.88 112 ALA A N 1
ATOM 937 C CA . ALA A 1 112 ? -3.086 7.092 2.104 1.00 89.88 112 ALA A CA 1
ATOM 938 C C . ALA A 1 112 ? -3.667 5.839 2.785 1.00 89.88 112 ALA A C 1
ATOM 940 O O . ALA A 1 112 ? -4.083 5.924 3.944 1.00 89.88 112 ALA A O 1
ATOM 941 N N . ALA A 1 113 ? -3.646 4.679 2.116 1.00 89.06 113 ALA A N 1
ATOM 942 C CA . ALA A 1 113 ? -4.047 3.405 2.716 1.00 89.06 113 ALA A CA 1
ATOM 943 C C . ALA A 1 113 ? -3.138 3.014 3.890 1.00 89.06 113 ALA A C 1
ATOM 945 O O . ALA A 1 113 ? -3.641 2.695 4.970 1.00 89.06 113 ALA A O 1
ATOM 946 N N . LEU A 1 114 ? -1.815 3.100 3.711 1.00 90.69 114 LEU A N 1
ATOM 947 C CA . LEU A 1 114 ? -0.838 2.760 4.751 1.00 90.69 114 LEU A CA 1
ATOM 948 C C . LEU A 1 114 ? -1.029 3.639 5.995 1.00 90.69 114 LEU A C 1
ATOM 950 O O . LEU A 1 114 ? -1.259 3.111 7.086 1.00 90.69 114 LEU A O 1
ATOM 954 N N . ARG A 1 115 ? -1.092 4.968 5.830 1.00 90.00 115 ARG A N 1
ATOM 955 C CA . ARG A 1 115 ? -1.345 5.904 6.944 1.00 90.00 115 ARG A CA 1
ATOM 956 C C . ARG A 1 115 ? -2.662 5.616 7.669 1.00 90.00 115 ARG A C 1
ATOM 958 O O . ARG A 1 115 ? -2.738 5.664 8.899 1.00 90.00 115 ARG A O 1
ATOM 965 N N . ALA A 1 116 ? -3.722 5.304 6.923 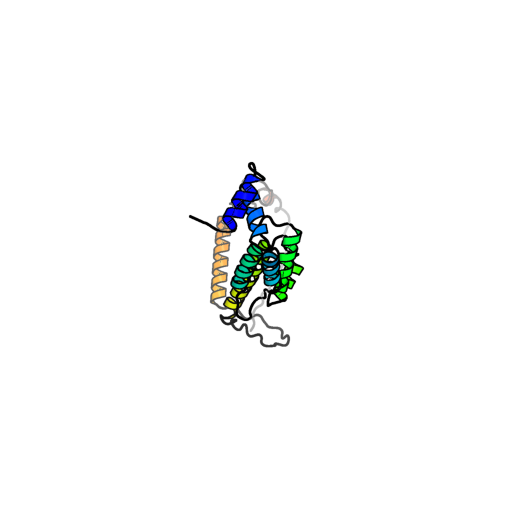1.00 87.38 116 ALA A N 1
ATOM 966 C CA . ALA A 1 116 ? -5.018 4.986 7.512 1.00 87.38 116 ALA A CA 1
ATOM 967 C C . ALA A 1 116 ? -4.963 3.714 8.377 1.00 87.38 116 ALA A C 1
ATOM 969 O O . ALA A 1 116 ? -5.564 3.681 9.448 1.00 87.38 116 ALA A O 1
ATOM 970 N N . THR A 1 117 ? -4.218 2.684 7.971 1.00 87.00 117 THR A N 1
ATOM 971 C CA . THR A 1 117 ? -4.058 1.477 8.804 1.00 87.00 117 THR A CA 1
ATOM 972 C C . THR A 1 117 ? -3.205 1.705 10.044 1.00 87.00 117 THR A C 1
ATOM 974 O O . THR A 1 117 ? -3.545 1.195 11.111 1.00 87.00 117 THR A O 1
ATOM 977 N N . GLU A 1 118 ? -2.149 2.511 9.939 1.00 86.62 118 GLU A N 1
ATOM 978 C CA . GLU A 1 118 ? -1.265 2.834 11.062 1.00 86.62 118 GLU A CA 1
ATOM 979 C C . GLU A 1 118 ? -2.010 3.600 12.148 1.00 86.62 118 GLU A C 1
ATOM 981 O O . GLU A 1 118 ? -1.920 3.260 13.325 1.00 86.62 118 GLU A O 1
ATOM 986 N N . THR A 1 119 ? -2.828 4.580 11.760 1.00 85.88 119 THR A N 1
ATOM 987 C CA . THR A 1 119 ? -3.666 5.316 12.718 1.00 85.88 119 THR A CA 1
ATOM 988 C C . THR A 1 119 ? -4.690 4.412 13.407 1.00 85.88 119 THR A C 1
ATOM 990 O O . THR A 1 119 ? -4.963 4.597 14.596 1.00 85.88 119 THR A O 1
ATOM 993 N N . MET A 1 120 ? -5.227 3.400 12.714 1.00 81.38 120 MET A N 1
ATOM 994 C CA . MET A 1 120 ? -6.126 2.408 13.314 1.00 81.38 120 MET A CA 1
ATOM 995 C C . MET A 1 120 ? -5.397 1.465 14.282 1.00 81.38 120 MET A C 1
ATOM 997 O O . MET A 1 120 ? -5.945 1.157 15.342 1.00 81.38 120 MET A O 1
ATOM 1001 N N . GLU A 1 121 ? -4.183 1.014 13.946 1.00 83.38 121 GLU A N 1
ATOM 1002 C CA . GLU A 1 121 ? -3.355 0.191 14.839 1.00 83.38 121 GLU A CA 1
ATOM 1003 C C . GLU A 1 121 ? -2.954 0.977 16.088 1.00 83.38 121 GLU A C 1
ATOM 1005 O O . GLU A 1 121 ? -3.158 0.493 17.198 1.00 83.38 121 GLU A O 1
ATOM 1010 N N . ALA A 1 122 ? -2.471 2.210 15.916 1.00 79.38 122 ALA A N 1
ATOM 1011 C CA . ALA A 1 122 ? -2.092 3.099 17.009 1.00 79.38 122 ALA A CA 1
ATOM 1012 C C . ALA A 1 122 ? -3.281 3.416 17.924 1.00 79.38 122 ALA A C 1
ATOM 1014 O O . ALA A 1 122 ? -3.162 3.363 19.143 1.00 79.38 122 ALA A O 1
ATOM 1015 N N . SER A 1 123 ? -4.457 3.681 17.350 1.00 74.06 123 SER A N 1
ATOM 1016 C CA . SER A 1 123 ? -5.670 3.892 18.146 1.00 74.06 123 SER A CA 1
ATOM 1017 C C . SER A 1 123 ? -5.996 2.650 18.975 1.00 74.06 123 SER A C 1
ATOM 1019 O O . SER A 1 123 ? -6.260 2.762 20.167 1.00 74.06 123 SER A O 1
ATOM 1021 N N . LYS A 1 124 ? -5.918 1.451 18.382 1.00 74.56 124 LYS A N 1
ATOM 1022 C CA . LYS A 1 124 ? -6.167 0.199 19.103 1.00 74.56 124 LYS A CA 1
ATOM 1023 C C . LYS A 1 124 ? -5.150 -0.048 20.222 1.00 74.56 124 LYS A C 1
ATOM 1025 O O . LYS A 1 124 ? -5.559 -0.420 21.312 1.00 74.56 124 LYS A O 1
ATOM 1030 N N . THR A 1 125 ? -3.856 0.168 19.986 1.00 68.25 125 THR A N 1
ATOM 1031 C CA . THR A 1 125 ? -2.830 -0.040 21.024 1.00 68.25 125 THR A CA 1
ATOM 1032 C C . THR A 1 125 ? -2.957 0.958 22.171 1.00 68.25 125 THR A C 1
ATOM 1034 O O . THR A 1 125 ? -2.686 0.603 23.316 1.00 68.25 125 THR A O 1
ATOM 1037 N N . VAL A 1 126 ? -3.406 2.184 21.887 1.00 69.19 126 VAL A N 1
ATOM 1038 C CA . VAL A 1 126 ? -3.738 3.183 22.907 1.00 69.19 126 VAL A CA 1
ATOM 1039 C C . VAL A 1 126 ? -4.934 2.720 23.745 1.00 69.19 126 VAL A C 1
ATOM 1041 O O . VAL A 1 126 ? -4.816 2.704 24.967 1.00 69.19 126 VAL A O 1
ATOM 1044 N N . TYR A 1 127 ? -6.031 2.265 23.128 1.00 59.59 127 TYR A N 1
ATOM 1045 C CA . TYR A 1 127 ? -7.167 1.682 23.860 1.00 59.59 127 TYR A CA 1
ATOM 1046 C C . TYR A 1 127 ? -6.752 0.456 24.694 1.00 59.59 127 TYR A C 1
ATOM 1048 O O . TYR A 1 127 ? -7.023 0.436 25.888 1.00 59.59 127 TYR A O 1
ATOM 1056 N N . ASP A 1 128 ? -6.004 -0.499 24.127 1.00 65.31 128 ASP A N 1
ATOM 1057 C CA . ASP A 1 128 ? -5.519 -1.694 24.845 1.00 65.31 128 ASP A CA 1
ATOM 1058 C C . ASP A 1 128 ? -4.589 -1.334 26.028 1.00 65.31 128 ASP A C 1
ATOM 1060 O O . ASP A 1 128 ? -4.490 -2.079 27.003 1.00 65.31 128 ASP A O 1
ATOM 1064 N N . ARG A 1 129 ? -3.879 -0.196 25.965 1.00 61.31 129 ARG A N 1
ATOM 1065 C CA . ARG A 1 129 ? -3.044 0.308 27.069 1.00 61.31 129 ARG A CA 1
ATOM 1066 C C . ARG A 1 129 ? -3.877 0.937 28.186 1.00 61.31 129 ARG A C 1
ATOM 1068 O O . ARG A 1 129 ? -3.481 0.833 29.345 1.00 61.31 129 ARG A O 1
ATOM 1075 N N . PHE A 1 130 ? -5.004 1.560 27.851 1.00 51.84 130 PHE A N 1
ATOM 1076 C CA . PHE A 1 130 ? -5.963 2.066 28.833 1.00 51.84 130 PHE A CA 1
ATOM 1077 C C . PHE A 1 130 ? -6.849 0.961 29.426 1.00 51.84 130 PHE A C 1
ATOM 1079 O O . PHE A 1 130 ? -7.309 1.128 30.544 1.00 51.84 130 PHE A O 1
ATOM 1086 N N . ASP A 1 131 ? -7.010 -0.172 28.739 1.00 53.28 131 ASP A N 1
ATOM 1087 C CA . ASP A 1 131 ? -7.790 -1.332 29.207 1.00 53.28 131 ASP A CA 1
ATOM 1088 C C . ASP A 1 131 ? -6.988 -2.271 30.139 1.00 53.28 131 ASP A C 1
ATOM 1090 O O . ASP A 1 131 ? -7.538 -3.148 30.799 1.00 53.28 131 ASP A O 1
ATOM 1094 N N . ARG A 1 132 ? -5.655 -2.107 30.210 1.00 52.88 132 ARG A N 1
ATOM 1095 C CA . ARG A 1 132 ? -4.778 -2.873 31.126 1.00 52.88 132 ARG A CA 1
ATOM 1096 C C . ARG A 1 132 ? -4.572 -2.239 32.495 1.00 52.88 132 ARG A C 1
ATOM 1098 O O . ARG A 1 132 ? -4.092 -2.925 33.395 1.00 52.88 132 ARG A O 1
ATOM 1105 N N . HIS A 1 133 ? -4.887 -0.960 32.659 1.00 46.38 133 HIS A N 1
ATOM 1106 C CA . HIS A 1 133 ? -5.127 -0.438 33.995 1.00 46.38 133 HIS A CA 1
ATOM 1107 C C . HIS A 1 133 ? -6.567 -0.783 34.304 1.00 46.38 133 HIS A C 1
ATOM 1109 O O . HIS A 1 133 ? -7.444 -0.318 33.587 1.00 46.38 133 HIS A O 1
ATOM 1115 N N . GLU A 1 134 ? -6.743 -1.658 35.296 1.00 45.69 134 GLU A N 1
ATOM 1116 C CA . GLU A 1 134 ? -8.009 -2.054 35.903 1.00 45.69 134 GLU A CA 1
ATOM 1117 C C . GLU A 1 134 ? -9.131 -1.097 35.511 1.00 45.69 134 GLU A C 1
ATOM 1119 O O . GLU A 1 134 ? -9.110 0.082 35.882 1.00 45.69 134 GLU A O 1
ATOM 1124 N N . ALA A 1 135 ? -10.120 -1.608 34.775 1.00 46.72 135 ALA A N 1
ATOM 1125 C CA . ALA A 1 135 ? -11.455 -1.074 34.922 1.00 46.72 135 ALA A CA 1
ATOM 1126 C C . ALA A 1 135 ? -11.665 -0.939 36.434 1.00 46.72 135 ALA A C 1
ATOM 1128 O O . ALA A 1 135 ? -11.732 -1.947 37.137 1.00 46.72 135 ALA A O 1
ATOM 1129 N N . MET A 1 136 ? -11.655 0.293 36.953 1.00 52.69 136 MET A N 1
ATOM 1130 C CA . MET A 1 136 ? -12.192 0.543 38.278 1.00 52.69 136 MET A CA 1
ATOM 1131 C C . MET A 1 136 ? -13.561 -0.114 38.239 1.00 52.69 136 MET A C 1
ATOM 1133 O O . MET A 1 136 ? -14.386 0.263 37.405 1.00 52.69 136 MET A O 1
ATOM 1137 N N . GLU A 1 137 ? -13.745 -1.150 39.050 1.00 46.38 137 GLU A N 1
ATOM 1138 C CA . GLU A 1 137 ? -15.003 -1.864 39.175 1.00 46.38 137 GLU A CA 1
ATOM 1139 C C . GLU A 1 137 ? -16.073 -0.838 39.570 1.00 46.38 137 GLU A C 1
ATOM 1141 O O . GLU A 1 137 ? -16.308 -0.553 40.744 1.00 46.38 137 GLU A O 1
ATOM 1146 N N . ILE A 1 138 ? -16.757 -0.250 38.590 1.00 55.00 138 ILE A N 1
ATOM 1147 C CA . ILE A 1 138 ? -18.117 0.209 38.812 1.00 55.00 138 ILE A CA 1
ATOM 1148 C C . ILE A 1 138 ? -18.906 -1.089 38.799 1.00 55.00 138 ILE A C 1
ATOM 1150 O O . ILE A 1 138 ? -19.302 -1.562 37.740 1.00 55.00 138 ILE A O 1
ATOM 1154 N N . GLY A 1 139 ? -19.000 -1.722 39.971 1.00 45.62 139 GLY A N 1
ATOM 1155 C CA . GLY A 1 139 ? -19.625 -3.025 40.148 1.00 45.62 139 GLY A CA 1
ATOM 1156 C C . GLY A 1 139 ? -21.001 -3.063 39.494 1.00 45.62 139 GLY A C 1
ATOM 1157 O O . GLY A 1 139 ? -21.980 -2.549 40.040 1.00 45.62 139 GLY A O 1
ATOM 1158 N N . GLU A 1 140 ? -21.075 -3.690 38.324 1.00 46.69 140 GLU A N 1
ATOM 1159 C CA . GLU A 1 140 ? -22.313 -3.953 37.606 1.00 46.69 140 GLU A CA 1
ATOM 1160 C C . GLU A 1 140 ? -22.985 -5.166 38.254 1.00 46.69 140 GLU A C 1
ATOM 1162 O O . GLU A 1 140 ? -22.995 -6.288 37.754 1.00 46.69 140 GLU A O 1
ATOM 1167 N N . MET A 1 141 ? -23.515 -4.937 39.456 1.00 39.41 141 MET A N 1
ATOM 1168 C CA . MET A 1 141 ? -24.467 -5.838 40.080 1.00 39.41 141 MET A CA 1
ATOM 1169 C C . MET A 1 141 ? -25.784 -5.712 39.322 1.00 39.41 141 MET A C 1
ATOM 1171 O O . MET A 1 141 ? -26.421 -4.658 39.336 1.00 39.41 141 MET A O 1
ATOM 1175 N N . THR A 1 142 ? -26.214 -6.811 38.711 1.00 50.16 142 THR A N 1
ATOM 1176 C CA . THR A 1 142 ? -27.583 -7.026 38.244 1.00 50.16 142 THR A CA 1
ATOM 1177 C C . THR A 1 142 ? -28.569 -6.644 39.348 1.00 50.16 142 THR A C 1
ATOM 1179 O O . THR A 1 142 ? -28.813 -7.392 40.293 1.00 50.16 142 THR A O 1
ATOM 1182 N N . ARG A 1 143 ? -29.150 -5.448 39.247 1.00 42.56 143 ARG A N 1
ATOM 1183 C CA . ARG A 1 143 ? -30.284 -5.043 40.072 1.00 42.56 143 ARG A CA 1
ATOM 1184 C C . ARG A 1 143 ? -31.517 -5.010 39.192 1.00 42.56 143 ARG A C 1
ATOM 1186 O O . ARG A 1 143 ? -31.616 -4.218 38.259 1.00 42.56 143 ARG A O 1
ATOM 1193 N N . GLN A 1 144 ? -32.475 -5.865 39.542 1.00 44.34 144 GLN A N 1
ATOM 1194 C CA . GLN A 1 144 ? -33.887 -5.587 39.304 1.00 44.34 144 GLN A CA 1
ATOM 1195 C C . GLN A 1 144 ? -34.174 -4.108 39.622 1.00 44.34 144 GLN A C 1
ATOM 1197 O O . GLN A 1 144 ? -33.592 -3.578 40.576 1.00 44.34 144 GLN A O 1
ATOM 1202 N N . PRO A 1 145 ? -35.056 -3.432 38.869 1.00 40.72 145 PRO A N 1
ATOM 1203 C CA . PRO A 1 145 ? -35.334 -2.024 39.090 1.00 40.72 145 PRO A CA 1
ATOM 1204 C C . PRO A 1 145 ? -36.044 -1.852 40.438 1.00 40.72 145 PRO A C 1
ATOM 1206 O O . PRO A 1 145 ? -37.257 -2.006 40.547 1.00 40.72 145 PRO A O 1
ATOM 1209 N N . GLN A 1 146 ? -35.273 -1.549 41.482 1.00 39.66 146 GLN A N 1
ATOM 1210 C CA . GLN A 1 146 ? -35.794 -1.030 42.739 1.00 39.66 146 GLN A CA 1
ATOM 1211 C C . GLN A 1 146 ? -35.649 0.496 42.754 1.00 39.66 146 GLN A C 1
ATOM 1213 O O . GLN A 1 146 ? -34.592 1.006 42.371 1.00 39.66 146 GLN A O 1
ATOM 1218 N N . PRO A 1 147 ? -36.677 1.238 43.199 1.00 50.62 147 PRO A N 1
ATOM 1219 C CA . PRO A 1 147 ? -36.625 2.691 43.279 1.00 50.62 147 PRO A CA 1
ATOM 1220 C C . PRO A 1 147 ? -35.626 3.109 44.365 1.00 50.62 147 PRO A C 1
ATOM 1222 O O . PRO A 1 147 ? -35.882 2.957 45.559 1.00 50.62 147 PRO A O 1
ATOM 1225 N N . GLN A 1 148 ? -34.460 3.606 43.953 1.00 44.22 148 GLN A N 1
ATOM 1226 C CA . GLN A 1 148 ? -33.422 4.066 44.872 1.00 44.22 148 GLN A CA 1
ATOM 1227 C C . GLN A 1 148 ? -33.715 5.501 45.316 1.00 44.22 148 GLN A C 1
ATOM 1229 O O . GLN A 1 148 ? -33.798 6.419 44.500 1.00 44.22 148 GLN A O 1
ATOM 1234 N N . GLN A 1 149 ? -33.871 5.685 46.627 1.00 49.81 149 GLN A N 1
ATOM 1235 C CA . GLN A 1 149 ? -33.838 7.002 47.257 1.00 49.81 149 GLN A CA 1
ATOM 1236 C C . GLN A 1 149 ? -32.437 7.624 47.106 1.00 49.81 149 GLN A C 1
ATOM 1238 O O . GLN A 1 149 ? -31.444 6.895 47.155 1.00 49.81 149 GLN A O 1
ATOM 1243 N N . PRO A 1 150 ? -32.327 8.955 46.942 1.00 48.31 150 PRO A N 1
ATOM 1244 C CA . PRO A 1 150 ? -31.047 9.617 46.718 1.00 48.31 150 PRO A CA 1
ATOM 1245 C C . PRO A 1 150 ? -30.142 9.517 47.954 1.00 48.31 150 PRO A C 1
ATOM 1247 O O . PRO A 1 150 ? -30.453 10.044 49.023 1.00 48.31 150 PRO A O 1
ATOM 1250 N N . SER A 1 151 ? -28.996 8.857 47.795 1.00 60.66 151 SER A N 1
ATOM 1251 C CA . SER A 1 151 ? -27.918 8.817 48.782 1.00 60.66 151 SER A CA 1
ATOM 1252 C C . SER A 1 151 ? -27.276 10.200 48.932 1.00 60.66 151 SER A C 1
ATOM 1254 O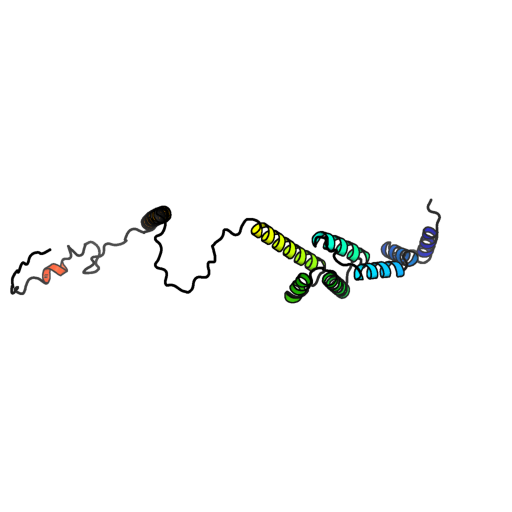 O . SER A 1 151 ? -26.896 10.832 47.947 1.00 60.66 151 SER A O 1
ATOM 1256 N N . GLN A 1 152 ? -27.174 10.667 50.178 1.00 58.00 152 GLN A N 1
ATOM 1257 C CA . GLN A 1 152 ? -26.619 11.973 50.540 1.00 58.00 152 GLN A CA 1
ATOM 1258 C C . GLN A 1 152 ? -25.196 12.149 49.967 1.00 58.00 152 GLN A C 1
ATOM 1260 O O . GLN A 1 152 ? -24.370 11.246 50.124 1.00 58.00 152 GLN A O 1
ATOM 1265 N N . PRO A 1 153 ? -24.874 13.293 49.333 1.00 64.06 153 PRO A N 1
ATOM 1266 C CA . PRO A 1 153 ? -23.520 13.563 48.855 1.00 64.06 153 PRO A CA 1
ATOM 1267 C C . PRO A 1 153 ? -22.551 13.658 50.039 1.00 64.06 153 PRO A C 1
ATOM 1269 O O . PRO A 1 153 ? -22.924 14.167 51.100 1.00 64.06 153 PRO A O 1
ATOM 1272 N N . SER A 1 154 ? -21.311 13.188 49.866 1.00 72.75 154 SER A N 1
ATOM 1273 C CA . SER A 1 154 ? -20.289 13.232 50.920 1.00 72.75 154 SER A CA 1
ATOM 1274 C C . SER A 1 154 ? -20.082 14.660 51.450 1.00 72.75 154 SER A C 1
ATOM 1276 O O . SER A 1 154 ? -20.276 15.645 50.732 1.00 72.75 154 SER A O 1
ATOM 1278 N N . LEU A 1 155 ? -19.690 14.787 52.724 1.00 74.44 155 LEU A N 1
ATOM 1279 C CA . LEU A 1 155 ? -19.493 16.086 53.387 1.00 74.44 155 LEU A CA 1
ATOM 1280 C C . LEU A 1 155 ? -18.526 16.999 52.617 1.00 74.44 155 LEU A C 1
ATOM 1282 O O . LEU A 1 155 ? -18.715 18.215 52.593 1.00 74.44 155 LEU A O 1
ATOM 1286 N N . ASP A 1 156 ? -17.532 16.421 51.947 1.00 75.56 156 ASP A N 1
ATOM 1287 C CA . ASP A 1 156 ? -16.563 17.169 51.146 1.00 75.56 156 ASP A CA 1
ATOM 1288 C C . ASP A 1 156 ? -17.187 17.738 49.868 1.00 75.56 156 ASP A C 1
ATOM 1290 O O . ASP A 1 156 ? -16.955 18.902 49.540 1.00 75.56 156 ASP A O 1
ATOM 1294 N N . ILE A 1 157 ? -18.067 16.979 49.205 1.00 81.06 157 ILE A N 1
ATOM 1295 C CA . ILE A 1 157 ? -18.837 17.460 48.048 1.00 81.06 157 ILE A CA 1
ATOM 1296 C C . ILE A 1 157 ? -19.775 18.598 48.474 1.00 81.06 157 ILE A C 1
ATOM 1298 O O . ILE A 1 157 ? -19.852 19.625 47.801 1.00 81.06 157 ILE A O 1
ATOM 1302 N N . GLN A 1 158 ? -20.434 18.477 49.631 1.00 83.56 158 GLN A N 1
ATOM 1303 C CA . GLN A 1 158 ? -21.292 19.545 50.162 1.00 83.56 158 GLN A CA 1
ATOM 1304 C C . GLN A 1 158 ? -20.497 20.820 50.483 1.00 83.5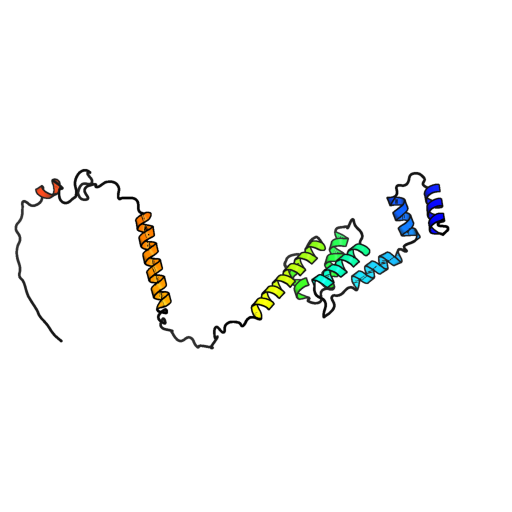6 158 GLN A C 1
ATOM 1306 O O . GLN A 1 158 ? -20.931 21.930 50.160 1.00 83.56 158 GLN A O 1
ATOM 1311 N N . ARG A 1 159 ? -19.304 20.680 51.077 1.00 87.94 159 ARG A N 1
ATOM 1312 C CA . ARG A 1 159 ? -18.404 21.810 51.356 1.00 87.94 159 ARG A CA 1
ATOM 1313 C C . ARG A 1 159 ? -17.954 22.493 50.070 1.00 87.94 159 ARG A C 1
ATOM 1315 O O . ARG A 1 159 ? -18.032 23.720 49.995 1.00 87.94 159 ARG A O 1
ATOM 1322 N N . LEU A 1 160 ? -17.565 21.726 49.053 1.00 87.31 160 LEU A N 1
ATOM 1323 C CA . LEU A 1 160 ? -17.196 22.259 47.741 1.00 87.31 160 LEU A CA 1
ATOM 1324 C C . LEU A 1 160 ? -18.359 23.010 47.086 1.00 87.31 160 LEU A C 1
ATOM 1326 O O . LEU A 1 160 ? -18.173 24.160 46.695 1.00 87.31 160 LEU A O 1
ATOM 1330 N N . HIS A 1 161 ? -19.568 22.441 47.062 1.00 87.06 161 HIS A N 1
ATOM 1331 C CA . HIS A 1 161 ? -20.755 23.134 46.545 1.00 87.06 161 HIS A CA 1
ATOM 1332 C C . HIS A 1 161 ? -21.027 24.449 47.289 1.00 87.06 161 HIS A C 1
ATOM 1334 O O . HIS A 1 161 ? -21.328 25.468 46.668 1.00 87.06 161 HIS A O 1
ATOM 1340 N N . SER A 1 162 ? -20.844 24.472 48.613 1.00 91.50 162 SER A N 1
ATOM 1341 C CA . SER A 1 162 ? -21.003 25.697 49.406 1.00 91.50 162 SER A CA 1
ATOM 1342 C C . SER A 1 162 ? -19.957 26.770 49.072 1.00 91.50 162 SER A C 1
ATOM 1344 O O . SER A 1 162 ? -20.255 27.966 49.103 1.00 91.50 162 SER A O 1
ATOM 1346 N N . HIS A 1 163 ? -18.725 26.364 48.752 1.00 92.62 163 HIS A N 1
ATOM 1347 C CA . HIS A 1 163 ? -17.655 27.278 48.362 1.00 92.62 163 HIS A CA 1
ATOM 1348 C C . HIS A 1 163 ? -17.890 27.835 46.962 1.00 92.62 163 HIS A C 1
ATOM 1350 O O . HIS A 1 163 ? -17.761 29.043 46.774 1.00 92.62 163 HIS A O 1
ATOM 1356 N N . VAL A 1 164 ? -18.310 26.986 46.023 1.00 92.94 164 VAL A N 1
ATOM 1357 C CA . VAL A 1 164 ? -18.686 27.396 44.665 1.00 92.94 164 VAL A CA 1
ATOM 1358 C C . VAL A 1 164 ? -19.816 28.427 44.717 1.00 92.94 164 VAL A C 1
ATOM 1360 O O . VAL A 1 164 ? -19.632 29.537 44.226 1.00 92.94 164 VAL A O 1
ATOM 1363 N N . ALA A 1 165 ? -20.899 28.156 45.452 1.00 92.56 165 ALA A N 1
ATOM 1364 C CA . ALA A 1 165 ? -22.016 29.097 45.588 1.00 92.56 165 ALA A CA 1
ATOM 1365 C C . ALA A 1 165 ? -21.598 30.458 46.189 1.00 92.56 165 ALA A C 1
ATOM 1367 O O . ALA A 1 165 ? -22.085 31.519 45.789 1.00 92.56 165 ALA A O 1
ATOM 1368 N N . LYS A 1 166 ? -20.659 30.466 47.149 1.00 92.94 166 LYS A N 1
ATOM 1369 C CA . LYS A 1 166 ? -20.114 31.713 47.719 1.00 92.94 166 LYS A CA 1
ATOM 1370 C C . LYS A 1 166 ? -19.279 32.497 46.707 1.00 92.94 166 LYS A C 1
ATOM 1372 O O . LYS A 1 166 ? -19.298 33.729 46.745 1.00 92.94 166 LYS A O 1
ATOM 1377 N N . LEU A 1 167 ? -18.521 31.810 45.855 1.00 90.69 167 LEU A N 1
ATOM 1378 C CA . LEU A 1 167 ? -17.722 32.441 44.805 1.00 90.69 167 LEU A CA 1
ATOM 1379 C C . LEU A 1 167 ? -18.623 33.029 43.716 1.00 90.69 167 LEU A C 1
ATOM 1381 O O . LEU A 1 167 ? -18.427 34.182 43.338 1.00 90.69 167 LEU A O 1
ATOM 1385 N N . GLU A 1 168 ? -19.658 32.300 43.306 1.00 90.38 168 GLU A N 1
ATOM 1386 C CA . GLU A 1 168 ? -20.658 32.765 42.339 1.00 90.38 168 GLU A CA 1
ATOM 1387 C C . GLU A 1 168 ? -21.377 34.031 42.829 1.00 90.38 168 GLU A C 1
ATOM 1389 O O . GLU A 1 168 ? -21.434 35.030 42.115 1.00 90.38 168 GLU A O 1
ATOM 1394 N N . ALA A 1 169 ? -21.830 34.061 44.087 1.00 88.94 169 ALA A N 1
ATOM 1395 C CA . ALA A 1 169 ? -22.485 35.243 44.653 1.00 88.94 169 ALA A CA 1
ATOM 1396 C C . ALA A 1 169 ? -21.552 36.464 44.766 1.00 88.94 169 ALA A C 1
ATOM 1398 O O . ALA A 1 169 ? -21.997 37.611 44.673 1.00 88.94 169 ALA A O 1
ATOM 1399 N N . LYS A 1 170 ? -20.251 36.245 44.995 1.00 88.50 170 LYS A N 1
ATOM 1400 C CA . LYS A 1 170 ? -19.257 37.329 44.981 1.00 88.50 170 LYS A CA 1
ATOM 1401 C C . LYS A 1 170 ? -19.028 37.850 43.566 1.00 88.50 170 LYS A C 1
ATOM 1403 O O . LYS A 1 170 ? -18.907 39.061 43.396 1.00 88.50 170 LYS A O 1
ATOM 1408 N N . LEU A 1 171 ? -18.991 36.957 42.579 1.00 86.88 171 LEU A N 1
ATOM 1409 C CA . LEU A 1 171 ? -18.831 37.321 41.177 1.00 86.88 171 LEU A CA 1
ATOM 1410 C C . LEU A 1 171 ? -20.022 38.150 40.676 1.00 86.88 171 LEU A C 1
ATOM 1412 O O . LEU A 1 171 ? -19.804 39.211 40.096 1.00 86.88 171 LEU A O 1
ATOM 1416 N N . ASP A 1 172 ? -21.255 37.749 41.001 1.00 82.44 172 ASP A N 1
ATOM 1417 C CA . ASP A 1 172 ? -22.469 38.507 40.662 1.00 82.44 172 ASP A CA 1
ATOM 1418 C C . ASP A 1 172 ? -22.445 39.924 41.258 1.00 82.44 172 ASP A C 1
ATOM 1420 O O . ASP A 1 172 ? -22.704 40.907 40.568 1.00 82.44 172 ASP A O 1
ATOM 1424 N N . ARG A 1 173 ? -22.023 40.073 42.521 1.00 79.75 173 ARG A N 1
ATOM 1425 C CA . ARG A 1 173 ? -21.887 41.398 43.154 1.00 79.75 173 ARG A CA 1
ATOM 1426 C C . ARG A 1 173 ? -20.850 42.291 42.482 1.00 79.75 173 ARG A C 1
ATOM 1428 O O . ARG A 1 173 ? -21.042 43.502 42.473 1.00 79.75 173 ARG A O 1
ATOM 1435 N N . MET A 1 174 ? -19.760 41.721 41.969 1.00 76.25 174 MET A N 1
ATOM 1436 C CA . MET A 1 174 ? -18.743 42.490 41.244 1.00 76.25 174 MET A CA 1
ATOM 1437 C C . MET A 1 174 ? -19.205 42.871 39.836 1.00 76.25 174 MET A C 1
ATOM 1439 O O . MET A 1 174 ? -18.827 43.930 39.346 1.00 76.25 174 MET A O 1
ATOM 1443 N N . GLN A 1 175 ? -20.018 42.032 39.193 1.00 74.88 175 GLN A N 1
ATOM 1444 C CA . GLN A 1 175 ? -20.512 42.273 37.836 1.00 74.88 175 GLN A CA 1
ATOM 1445 C C . GLN A 1 175 ? -21.813 43.081 37.786 1.00 74.88 175 GLN A C 1
ATOM 1447 O O . GLN A 1 175 ? -22.162 43.594 36.723 1.00 74.88 175 GLN A O 1
ATOM 1452 N N . ARG A 1 176 ? -22.536 43.234 38.903 1.00 74.44 176 ARG A N 1
ATOM 1453 C CA . ARG A 1 176 ? -23.802 43.969 38.916 1.00 74.44 176 ARG A CA 1
ATOM 1454 C C . ARG A 1 176 ? -23.566 45.485 38.819 1.00 74.44 176 ARG A C 1
ATOM 1456 O O . ARG A 1 176 ? -23.005 46.069 39.749 1.00 74.44 176 ARG A O 1
ATOM 1463 N N . PRO A 1 177 ? -24.042 46.161 37.756 1.00 64.62 177 PRO A N 1
ATOM 1464 C CA . PRO A 1 177 ? -23.956 47.614 37.672 1.00 64.62 177 PRO A CA 1
ATOM 1465 C C . PRO A 1 177 ? -24.824 48.272 38.765 1.00 64.62 177 PRO A C 1
ATOM 1467 O O . PRO A 1 177 ? -25.882 47.735 39.119 1.00 64.62 177 PRO A O 1
ATOM 1470 N N . PRO A 1 178 ? -24.413 49.429 39.321 1.00 63.19 178 PRO A N 1
ATOM 1471 C CA . PRO A 1 178 ? -25.189 50.125 40.344 1.00 63.19 178 PRO A CA 1
ATOM 1472 C C . PRO A 1 178 ? -26.569 50.525 39.789 1.00 63.19 178 PRO A C 1
ATOM 1474 O O . PRO A 1 178 ? -26.649 50.964 38.640 1.00 63.19 178 PRO A O 1
ATOM 1477 N N . PRO A 1 179 ? -27.667 50.401 40.567 1.00 59.22 179 PRO A N 1
ATOM 1478 C CA . PRO A 1 179 ? -29.003 50.729 40.081 1.00 59.22 179 PRO A CA 1
ATOM 1479 C C . PRO A 1 179 ? -29.098 52.224 39.747 1.00 59.22 179 PRO A C 1
ATOM 1481 O O . PRO A 1 179 ? -29.193 53.082 40.627 1.00 59.22 179 PRO A O 1
ATOM 1484 N N . SER A 1 180 ? -29.072 52.524 38.452 1.00 57.41 180 SER A N 1
ATOM 1485 C CA . SER A 1 180 ? -29.267 53.846 37.873 1.00 57.41 180 SER A CA 1
ATOM 1486 C C . SER A 1 180 ? -30.710 54.331 38.075 1.00 57.41 180 SER A C 1
ATOM 1488 O O . SER A 1 180 ? -31.664 53.634 37.729 1.00 57.41 180 SER A O 1
ATOM 1490 N N . SER A 1 181 ? -30.850 55.571 38.558 1.00 58.59 181 SER A N 1
ATOM 1491 C CA . SER A 1 181 ? -32.071 56.397 38.656 1.00 58.59 181 SER A CA 1
ATOM 1492 C C . SER A 1 181 ? -33.112 56.012 39.733 1.00 58.59 181 SER A C 1
ATOM 1494 O O . SER A 1 181 ? -34.016 55.202 39.533 1.00 58.59 181 SER A O 1
ATOM 1496 N N . ARG A 1 182 ? -33.041 56.670 40.905 1.00 66.31 182 ARG A N 1
ATOM 1497 C CA . ARG A 1 182 ? -34.099 56.649 41.939 1.00 66.31 182 ARG A CA 1
ATOM 1498 C C . ARG A 1 182 ? -35.316 57.460 41.471 1.00 66.31 182 ARG A C 1
ATOM 1500 O O . ARG A 1 182 ? -35.528 58.589 41.911 1.00 66.31 182 ARG A O 1
ATOM 1507 N N . LYS A 1 183 ? -36.114 56.875 40.579 1.00 70.88 183 LYS A N 1
ATOM 1508 C CA . LYS A 1 183 ? -37.469 57.342 40.264 1.00 70.88 183 LYS A CA 1
ATOM 1509 C C . LYS A 1 183 ? -38.450 56.889 41.345 1.00 70.88 183 LYS A C 1
ATOM 1511 O O . LYS A 1 183 ? -38.368 55.770 41.848 1.00 70.88 183 LYS A O 1
ATOM 1516 N N . CYS A 1 184 ? -39.366 57.768 41.733 1.00 74.44 184 CYS A N 1
ATOM 1517 C CA . CYS A 1 184 ? -40.404 57.477 42.708 1.00 74.44 184 CYS A CA 1
ATOM 1518 C C . CYS A 1 184 ? -41.272 56.318 42.208 1.00 74.44 184 CYS A C 1
ATOM 1520 O O . CYS A 1 184 ? -41.928 56.433 41.178 1.00 74.44 184 CYS A O 1
ATOM 1522 N N . PHE A 1 185 ? -41.328 55.216 42.957 1.00 70.06 185 PHE A N 1
ATOM 1523 C CA . PHE A 1 185 ? -42.116 54.035 42.580 1.00 70.06 185 PHE A CA 1
ATOM 1524 C C . PHE A 1 185 ? -43.632 54.278 42.514 1.00 70.06 185 PHE A C 1
ATOM 1526 O O . PHE A 1 185 ? -44.348 53.428 42.002 1.00 70.06 185 PHE A O 1
ATOM 1533 N N . ASN A 1 186 ? -44.126 55.414 43.022 1.00 72.00 186 ASN A N 1
ATOM 1534 C CA . ASN A 1 186 ? -45.554 55.732 43.020 1.00 72.00 186 ASN A CA 1
ATOM 1535 C C . ASN A 1 186 ? -45.981 56.651 41.861 1.00 72.00 186 ASN A C 1
ATOM 1537 O O . ASN A 1 186 ? -47.079 56.494 41.345 1.00 72.00 186 ASN A O 1
ATOM 1541 N N . CYS A 1 187 ? -45.138 57.604 41.442 1.00 74.56 187 CYS A N 1
ATOM 1542 C CA . CYS A 1 187 ? -45.475 58.560 40.372 1.00 74.56 187 CYS A CA 1
ATOM 1543 C C . CYS A 1 187 ? -44.472 58.590 39.208 1.00 74.56 187 CYS A C 1
ATOM 1545 O O . CYS A 1 187 ? -44.624 59.381 38.283 1.00 74.56 187 CYS A O 1
ATOM 1547 N N . GLY A 1 188 ? -43.412 57.782 39.263 1.00 73.75 188 GLY A N 1
ATOM 1548 C CA . GLY A 1 188 ? -42.399 57.667 38.214 1.00 73.75 188 GLY A CA 1
ATOM 1549 C C . GLY A 1 188 ? -41.429 58.847 38.091 1.00 73.75 188 GLY A C 1
ATOM 1550 O O . GLY A 1 188 ? -40.486 58.749 37.313 1.00 73.75 188 GLY A O 1
ATOM 1551 N N . ARG A 1 189 ? -41.608 59.936 38.855 1.00 72.19 189 ARG A N 1
ATOM 1552 C CA . ARG A 1 189 ? -40.736 61.126 38.815 1.00 72.19 189 ARG A CA 1
ATOM 1553 C C . ARG A 1 189 ? -39.479 60.956 39.664 1.00 72.19 189 ARG A C 1
ATOM 1555 O O . ARG A 1 189 ? -39.526 60.378 40.748 1.00 72.19 189 ARG A O 1
ATOM 1562 N N . GLU A 1 190 ? -38.360 61.477 39.185 1.00 72.62 190 GLU A N 1
ATOM 1563 C CA . GLU A 1 190 ? -37.074 61.462 39.886 1.00 72.62 190 GLU A CA 1
ATOM 1564 C C . GLU A 1 190 ? -36.959 62.568 40.953 1.00 72.62 190 GLU A C 1
ATOM 1566 O O . GLU A 1 190 ? -37.773 63.489 41.014 1.00 72.62 190 GLU A O 1
ATOM 1571 N N . GLY A 1 191 ? -35.997 62.429 41.871 1.00 75.38 191 GLY A N 1
ATOM 1572 C CA . GLY A 1 191 ? -35.737 63.400 42.946 1.00 75.38 191 GLY A CA 1
ATOM 1573 C C . GLY A 1 191 ? -36.402 63.103 44.300 1.00 75.38 191 GLY A C 1
ATOM 1574 O O . GLY A 1 191 ? -36.070 63.750 45.289 1.00 75.38 191 GLY A O 1
ATOM 1575 N N . HIS A 1 192 ? -37.287 62.103 44.400 1.00 74.12 192 HIS A N 1
ATOM 1576 C CA . HIS A 1 192 ? -37.852 61.646 45.680 1.00 74.12 192 HIS A CA 1
ATOM 1577 C C . HIS A 1 192 ? -38.185 60.144 45.675 1.00 74.12 192 HIS A C 1
ATOM 1579 O O . HIS A 1 192 ? -38.377 59.527 44.631 1.00 74.12 192 HIS A O 1
ATOM 1585 N N . LEU A 1 193 ? -38.269 59.541 46.865 1.00 76.19 193 LEU A N 1
ATOM 1586 C CA . LEU A 1 193 ? -38.702 58.150 47.058 1.00 76.19 193 LEU A CA 1
ATOM 1587 C C . LEU A 1 193 ? -40.219 58.085 47.290 1.00 76.19 193 LEU A C 1
ATOM 1589 O O . LEU A 1 193 ? -40.811 59.050 47.768 1.00 76.19 193 LEU A O 1
ATOM 1593 N N . ALA A 1 194 ? -40.839 56.925 47.038 1.00 71.75 194 ALA A N 1
ATOM 1594 C CA . ALA A 1 194 ? -42.290 56.715 47.183 1.00 71.75 194 ALA A CA 1
ATOM 1595 C C . ALA A 1 194 ? -42.853 57.130 48.555 1.00 71.75 194 ALA A C 1
ATOM 1597 O O . ALA A 1 194 ? -43.980 57.609 48.639 1.00 71.75 194 ALA A O 1
ATOM 1598 N N . ARG A 1 195 ? -42.041 57.028 49.615 1.00 67.56 195 ARG A N 1
ATOM 1599 C CA . ARG A 1 195 ? -42.402 57.446 50.981 1.00 67.56 195 ARG A CA 1
ATOM 1600 C C . ARG A 1 195 ? -42.584 58.961 51.144 1.00 67.56 195 ARG A C 1
ATOM 1602 O O . ARG A 1 195 ? -43.339 59.377 52.008 1.00 67.56 195 ARG A O 1
ATOM 1609 N N . ASN A 1 196 ? -41.942 59.767 50.299 1.00 66.69 196 ASN A N 1
ATOM 1610 C CA . ASN A 1 196 ? -41.999 61.233 50.325 1.00 66.69 196 ASN A CA 1
ATOM 1611 C C . ASN A 1 196 ? -42.841 61.797 49.163 1.00 66.69 196 ASN A C 1
ATOM 1613 O O . ASN A 1 196 ? -42.687 62.955 48.777 1.00 66.69 196 ASN A O 1
ATOM 1617 N N . CYS A 1 197 ? -43.710 60.978 48.560 1.00 76.69 197 CYS A N 1
ATOM 1618 C CA . CYS A 1 197 ? -44.525 61.381 47.420 1.00 76.69 197 CYS A CA 1
ATOM 1619 C C . CYS A 1 197 ? -45.716 62.241 47.873 1.00 76.69 197 CYS A C 1
ATOM 1621 O O . CYS A 1 197 ? -46.643 61.756 48.524 1.00 76.69 197 CYS A O 1
ATOM 1623 N N . ARG A 1 198 ? -45.722 63.524 47.490 1.00 71.88 198 ARG A N 1
ATOM 1624 C CA . ARG A 1 198 ? -46.783 64.487 47.848 1.00 71.88 198 ARG A CA 1
ATOM 1625 C C . ARG A 1 198 ? -48.184 64.100 47.343 1.00 71.88 198 ARG A C 1
ATOM 1627 O O . ARG A 1 198 ? -49.167 64.574 47.902 1.00 71.88 198 ARG A O 1
ATOM 1634 N N . GLU A 1 199 ? -48.297 63.231 46.335 1.00 66.75 199 GLU A N 1
ATOM 1635 C CA . GLU A 1 199 ? -49.586 62.796 45.766 1.00 66.75 199 GLU A CA 1
ATOM 1636 C C . GLU A 1 199 ? -50.343 61.784 46.645 1.00 66.75 199 GLU A C 1
ATOM 1638 O O . GLU A 1 199 ? -51.570 61.724 46.584 1.00 66.75 199 GLU A O 1
ATOM 1643 N N . LEU A 1 200 ? -49.650 61.045 47.520 1.00 60.53 200 LEU A N 1
ATOM 1644 C CA . LEU A 1 200 ? -50.276 60.076 48.432 1.00 60.53 200 LEU A CA 1
ATOM 1645 C C . LEU A 1 200 ? -50.963 60.731 49.642 1.00 60.53 200 LEU A C 1
ATOM 1647 O O . LEU A 1 200 ? -51.890 60.149 50.201 1.00 60.53 200 LEU A O 1
ATOM 1651 N N . ASN A 1 201 ? -50.580 61.955 50.018 1.00 57.72 201 ASN A N 1
ATOM 1652 C CA . ASN A 1 201 ? -51.111 62.619 51.216 1.00 57.72 201 ASN A CA 1
ATOM 1653 C C . ASN A 1 201 ? -52.453 63.355 50.982 1.00 57.72 201 ASN A C 1
ATOM 1655 O O . ASN A 1 201 ? -53.032 63.908 51.908 1.00 57.72 201 ASN A O 1
ATOM 1659 N N . ARG A 1 202 ? -52.987 63.364 49.749 1.00 58.19 202 ARG A N 1
ATOM 1660 C CA . ARG A 1 202 ? -54.297 63.982 49.435 1.00 58.19 202 ARG A CA 1
ATOM 1661 C C . ARG A 1 202 ? -55.475 63.006 49.411 1.00 58.19 202 ARG A C 1
ATOM 1663 O O . ARG A 1 202 ? -56.611 63.455 49.317 1.00 58.19 202 ARG A O 1
ATOM 1670 N N . ARG A 1 203 ? -55.240 61.691 49.495 1.00 55.69 203 ARG A N 1
ATOM 1671 C CA . ARG A 1 203 ? -56.296 60.665 49.354 1.00 55.69 203 ARG A CA 1
ATOM 1672 C C . ARG A 1 203 ? -56.776 60.035 50.673 1.00 55.69 203 ARG A C 1
ATOM 1674 O O . ARG A 1 203 ? -57.672 59.206 50.628 1.00 55.69 203 ARG A O 1
ATOM 1681 N N . GLN A 1 204 ? -56.240 60.433 51.832 1.00 54.69 204 GLN A N 1
ATOM 1682 C CA . GLN A 1 204 ? -56.570 59.842 53.147 1.00 54.69 204 GLN A CA 1
ATOM 1683 C C . GLN A 1 204 ? -57.369 60.762 54.098 1.00 54.69 204 GLN A C 1
ATOM 1685 O O . GLN A 1 204 ? -57.311 60.575 55.307 1.00 54.69 204 GLN A O 1
ATOM 1690 N N .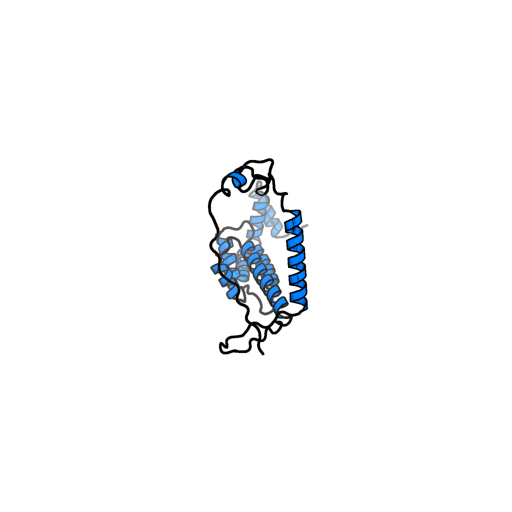 VAL A 1 205 ? -58.119 61.756 53.602 1.00 50.50 205 VAL A N 1
ATOM 1691 C CA . VAL A 1 205 ? -58.888 62.661 54.495 1.00 50.50 205 VAL A CA 1
ATOM 1692 C C . VAL A 1 205 ? -60.358 62.247 54.691 1.00 50.50 205 VAL A C 1
ATOM 1694 O O . VAL A 1 205 ? -61.024 62.825 55.534 1.00 50.50 205 VAL A O 1
ATOM 1697 N N . HIS A 1 206 ? -60.908 61.243 53.998 1.00 44.34 206 HIS A N 1
ATOM 1698 C CA . HIS A 1 206 ? -62.336 60.909 54.158 1.00 44.34 206 HIS A CA 1
ATOM 1699 C C . HIS A 1 206 ? -62.600 59.396 54.180 1.00 44.34 206 HIS A C 1
ATOM 1701 O O . HIS A 1 206 ? -62.595 58.766 53.128 1.00 44.34 206 HIS A O 1
ATOM 1707 N N . ALA A 1 207 ? -62.830 58.843 55.382 1.00 41.97 207 ALA A N 1
ATOM 1708 C CA . ALA A 1 207 ? -63.931 57.923 55.750 1.00 41.97 207 ALA A CA 1
ATOM 1709 C C . ALA A 1 207 ? -63.551 56.996 56.941 1.00 41.97 207 ALA A C 1
ATOM 1711 O O . ALA A 1 207 ? -62.416 56.521 57.005 1.00 41.97 207 ALA A O 1
ATOM 1712 N N . PRO A 1 208 ? -64.469 56.738 57.899 1.00 45.31 208 PRO A N 1
ATOM 1713 C CA . PRO A 1 208 ? -64.153 56.147 59.205 1.00 45.31 208 PRO A CA 1
ATOM 1714 C C . PRO A 1 208 ? -64.043 54.610 59.212 1.00 45.31 208 PRO A C 1
ATOM 1716 O O . PRO A 1 208 ? -64.706 53.907 58.454 1.00 45.31 208 PRO A O 1
ATOM 1719 N N . ARG A 1 209 ? -63.214 54.093 60.133 1.00 37.69 209 ARG A N 1
ATOM 1720 C CA . ARG A 1 209 ? -62.990 52.663 60.415 1.00 37.69 209 ARG A CA 1
ATOM 1721 C C . ARG A 1 209 ? -64.064 52.104 61.359 1.00 37.69 209 ARG A C 1
ATOM 1723 O O . ARG A 1 209 ? -64.152 52.542 62.502 1.00 37.69 209 ARG A O 1
ATOM 1730 N N . ALA A 1 210 ? -64.796 51.085 60.907 1.00 38.75 210 ALA A N 1
ATOM 1731 C CA . ALA A 1 210 ? -65.551 50.164 61.759 1.00 38.75 210 ALA A CA 1
ATOM 1732 C C . ALA A 1 210 ? -64.613 49.075 62.316 1.00 38.75 210 ALA A C 1
ATOM 1734 O O . ALA A 1 210 ? -63.739 48.579 61.602 1.00 38.75 210 ALA A O 1
ATOM 1735 N N . GLY A 1 211 ? -64.756 48.758 63.605 1.00 38.03 211 GLY A N 1
ATOM 1736 C CA . GLY A 1 211 ? -63.896 47.827 64.340 1.00 38.03 211 GLY A CA 1
ATOM 1737 C C . GLY A 1 211 ? -64.381 46.375 64.347 1.00 38.03 211 GLY A C 1
ATOM 1738 O O . GLY A 1 211 ? -65.538 46.103 64.054 1.00 38.03 211 GLY A O 1
ATOM 1739 N N . SER A 1 212 ? -63.479 45.463 64.717 1.00 40.19 212 SER A N 1
ATOM 1740 C CA . SER A 1 212 ? -63.733 44.279 65.563 1.00 40.19 212 SER A CA 1
ATOM 1741 C C . SER A 1 212 ? -62.403 43.544 65.785 1.00 40.19 212 SER A C 1
ATOM 1743 O O . SER A 1 212 ? -61.695 43.266 64.825 1.00 40.19 212 SER A O 1
ATOM 1745 N N . VAL A 1 213 ? -61.891 43.517 67.019 1.00 43.53 213 VAL A N 1
ATOM 1746 C CA . VAL A 1 213 ? -62.010 42.444 68.034 1.00 43.53 213 VAL A CA 1
ATOM 1747 C C . VAL A 1 213 ? -60.881 41.406 67.923 1.00 43.53 213 VAL A C 1
ATOM 1749 O O . VAL A 1 213 ? -60.770 40.653 66.963 1.00 43.53 213 VAL A O 1
ATOM 1752 N N . ASN A 1 214 ? -60.053 41.404 68.971 1.00 41.34 214 ASN A N 1
ATOM 1753 C CA . ASN A 1 214 ? -59.030 40.417 69.308 1.00 41.34 214 ASN A CA 1
ATOM 1754 C C . ASN A 1 214 ? -59.656 39.080 69.722 1.00 41.34 214 ASN A C 1
ATOM 1756 O O . ASN A 1 214 ? -60.615 39.076 70.495 1.00 41.34 214 ASN A O 1
ATOM 1760 N N . GLN A 1 215 ? -59.009 37.962 69.381 1.00 44.66 215 GLN A N 1
ATOM 1761 C CA . GLN A 1 215 ? -59.097 36.759 70.208 1.00 44.66 215 GLN A CA 1
ATOM 1762 C C . GLN A 1 215 ? -57.814 35.916 70.156 1.00 44.66 215 GLN A C 1
ATOM 1764 O O . GLN A 1 215 ? -57.253 35.639 69.101 1.00 44.66 215 GLN A O 1
ATOM 1769 N N . VAL A 1 216 ? -57.367 35.566 71.358 1.00 45.44 216 VAL A N 1
ATOM 1770 C CA . VAL A 1 216 ? -56.182 34.804 71.765 1.00 45.44 216 VAL A CA 1
ATOM 1771 C C . VAL A 1 216 ? -56.557 33.335 71.908 1.00 45.44 216 VAL A C 1
ATOM 1773 O O . VAL A 1 216 ? -57.529 33.102 72.602 1.00 45.44 216 VAL A O 1
ATOM 1776 N N . HIS A 1 217 ? -55.760 32.380 71.409 1.00 45.97 217 HIS A N 1
ATOM 1777 C CA . HIS A 1 217 ? -55.649 30.990 71.917 1.00 45.97 217 HIS A CA 1
ATOM 1778 C C . HIS A 1 217 ? -54.277 30.447 71.441 1.00 45.97 217 HIS A C 1
ATOM 1780 O O . HIS A 1 217 ? -54.005 30.504 70.249 1.00 45.97 217 HIS A O 1
ATOM 1786 N N . ASN A 1 218 ? -53.252 30.181 72.259 1.00 37.06 218 ASN A N 1
ATOM 1787 C CA . ASN A 1 218 ? -53.020 29.236 73.365 1.00 37.06 218 ASN A CA 1
ATOM 1788 C C . ASN A 1 218 ? -52.805 27.758 72.948 1.00 37.06 218 ASN A C 1
ATOM 1790 O O . ASN A 1 218 ? -53.728 27.118 72.465 1.00 37.06 218 ASN A O 1
ATOM 1794 N N . SER A 1 219 ? -51.578 27.281 73.222 1.00 39.50 219 SER A N 1
ATOM 1795 C CA . SER A 1 219 ? -51.073 25.940 73.599 1.00 39.50 219 SER A CA 1
ATOM 1796 C C . SER A 1 219 ? -51.742 24.651 73.096 1.00 39.50 219 SER A C 1
ATOM 1798 O O . SER A 1 219 ? -52.930 24.454 73.328 1.00 39.50 219 SER A O 1
ATOM 1800 N N . LYS A 1 220 ? -50.923 23.656 72.708 1.00 44.00 220 LYS A N 1
ATOM 1801 C CA . LYS A 1 220 ? -50.614 22.464 73.544 1.00 44.00 220 LYS A CA 1
ATOM 1802 C C . LYS A 1 220 ? -49.797 21.392 72.802 1.00 44.00 220 LYS A C 1
ATOM 1804 O O . LYS A 1 220 ? -50.066 21.139 71.637 1.00 44.00 220 LYS A O 1
ATOM 1809 N N . ASN A 1 221 ? -48.922 20.767 73.605 1.00 39.81 221 ASN A N 1
ATOM 1810 C CA . ASN A 1 221 ? -48.321 19.423 73.552 1.00 39.81 221 ASN A CA 1
ATOM 1811 C C . ASN A 1 221 ? -47.553 18.974 72.310 1.00 39.81 221 ASN A C 1
ATOM 1813 O O . ASN A 1 221 ? -48.192 18.646 71.292 1.00 39.81 221 ASN A O 1
#

Secondary structure (DSSP, 8-state):
---SHHHHHHHHHHHH-TT--HHHHHHHHHHHHS-HHHHHHHHHHHHH----TT--HHHHHHHHHHHHHHHSPSSPPHHHHHHHHHHHHHH-S-HHHHHHHHHT---SSHHHHHHHHHHHHHHHHHHHHHSSS--------------PPPPPPPHHHHHHHHHHHHHHHHHHHHHPPP----B-TTT--BSS-GGG-TTGGGS-SS-PPPP----------

Radius of gyration: 44.49 Å; chains: 1; bounding box: 104×78×107 Å

Organism: Capitella teleta (NCBI:txid283909)

Foldseek 3Di:
DDDDPLVVQLVVVCVVPVPDDPVVSVVSSCPVPVPPVNLVVLVVVLLVAAADPPDDLVRSLVVNVVSLCSNAPPPDDQVSQVVSQVSSQVRYPDVVLSVVCVVVPPDSGSVVSSVSSVVVSVVVVVVVVVPVPDPPCPPPDDDDDDDDDDDDDDPVVVVVVVVVVVVVVVVCVVPDDDDPFQQAPPPRHGDDHVVPDPVVVVPPPDDDDDDDDDDDDDDDD